Protein AF-A0A927NFR0-F1 (afdb_monomer_lite)

Radius of gyration: 23.91 Å; chains: 1; bounding box: 64×28×73 Å

Structure (mmCIF, N/CA/C/O backbone):
data_AF-A0A927NFR0-F1
#
_entry.id   AF-A0A927NFR0-F1
#
loop_
_atom_site.group_PDB
_atom_site.id
_atom_site.type_symbol
_atom_site.label_atom_id
_atom_site.label_alt_id
_atom_site.label_comp_id
_atom_site.label_asym_id
_atom_site.label_entity_id
_atom_site.label_seq_id
_atom_site.pdbx_PDB_ins_code
_atom_site.Cartn_x
_atom_site.Cartn_y
_atom_site.Cartn_z
_atom_site.occupancy
_atom_site.B_iso_or_equiv
_atom_site.auth_seq_id
_atom_site.auth_comp_id
_atom_site.auth_asym_id
_atom_site.auth_atom_id
_atom_site.pdbx_PDB_model_num
ATOM 1 N N . MET A 1 1 ? -13.713 1.793 37.364 1.00 51.94 1 MET A N 1
ATOM 2 C CA . MET A 1 1 ? -14.124 2.594 36.180 1.00 51.94 1 MET A CA 1
ATOM 3 C C . MET A 1 1 ? -12.970 3.256 35.394 1.00 51.94 1 MET A C 1
ATOM 5 O O . MET A 1 1 ? -13.223 3.708 34.289 1.00 51.94 1 MET A O 1
ATOM 9 N N . LYS A 1 2 ? -11.715 3.281 35.891 1.00 52.81 2 LYS A N 1
ATOM 10 C CA . LYS A 1 2 ? -10.594 4.086 35.340 1.00 52.81 2 LYS A CA 1
ATOM 11 C C . LYS A 1 2 ? -9.871 3.518 34.092 1.00 52.81 2 LYS A C 1
ATOM 13 O O . LYS A 1 2 ? -9.159 4.266 33.437 1.00 52.81 2 LYS A O 1
ATOM 18 N N . ARG A 1 3 ? -10.044 2.229 33.745 1.00 62.25 3 ARG A N 1
ATOM 19 C CA . ARG A 1 3 ? -9.322 1.569 32.623 1.00 62.25 3 ARG A CA 1
ATOM 20 C C . ARG A 1 3 ? -9.898 1.849 31.222 1.00 62.25 3 ARG A C 1
ATOM 22 O O . ARG A 1 3 ? -9.134 1.986 30.276 1.00 62.25 3 ARG A O 1
ATOM 29 N N . ARG A 1 4 ? -11.221 2.030 31.101 1.00 66.62 4 ARG A N 1
ATOM 30 C CA . ARG A 1 4 ? -11.921 2.238 29.813 1.00 66.62 4 ARG A CA 1
ATOM 31 C C . ARG A 1 4 ? -11.402 3.408 28.948 1.00 66.62 4 ARG A C 1
ATOM 33 O O . ARG A 1 4 ? -11.201 3.188 27.757 1.00 66.62 4 ARG A O 1
ATOM 40 N N . PRO A 1 5 ? -11.140 4.619 29.484 1.00 71.75 5 PRO A N 1
ATOM 41 C CA . PRO A 1 5 ? -10.676 5.737 28.652 1.00 71.75 5 PRO A CA 1
ATOM 42 C C . PRO A 1 5 ? -9.241 5.560 28.132 1.00 71.75 5 PRO A C 1
ATOM 44 O O . PRO A 1 5 ? -8.919 6.054 27.055 1.00 71.75 5 PRO A O 1
ATOM 47 N N . ILE A 1 6 ? -8.387 4.841 28.872 1.00 77.38 6 ILE A N 1
ATOM 48 C CA . ILE A 1 6 ? -7.008 4.546 28.455 1.00 77.38 6 ILE A CA 1
ATOM 49 C C . ILE A 1 6 ? -7.033 3.526 27.311 1.00 77.38 6 ILE A C 1
ATOM 51 O O . ILE A 1 6 ? -6.465 3.779 26.253 1.00 77.38 6 ILE A O 1
ATOM 55 N N . GLU A 1 7 ? -7.791 2.438 27.477 1.00 85.00 7 GLU A N 1
ATOM 56 C CA . GLU A 1 7 ? -7.943 1.400 26.451 1.00 85.00 7 GLU A CA 1
ATOM 57 C C . GLU A 1 7 ? -8.501 1.960 25.135 1.00 85.00 7 GLU A C 1
ATOM 59 O O . GLU A 1 7 ? -7.981 1.653 24.063 1.00 85.00 7 GLU A O 1
ATOM 64 N N . LYS A 1 8 ? -9.519 2.829 25.198 1.00 89.12 8 LYS A N 1
ATOM 65 C CA . LYS A 1 8 ? -10.090 3.482 24.009 1.00 89.12 8 LYS A CA 1
ATOM 66 C C . LYS A 1 8 ? -9.039 4.289 23.242 1.00 89.12 8 LYS A C 1
ATOM 68 O O . LYS A 1 8 ? -8.888 4.098 22.037 1.00 89.12 8 LYS A O 1
ATOM 73 N N . LYS A 1 9 ? -8.272 5.131 23.942 1.00 92.12 9 LYS A N 1
ATOM 74 C CA . LYS A 1 9 ? -7.220 5.963 23.338 1.00 92.12 9 LYS A CA 1
ATOM 75 C C . LYS A 1 9 ? -6.126 5.118 22.678 1.00 92.12 9 LYS A C 1
ATOM 77 O O . LYS A 1 9 ? -5.616 5.487 21.621 1.00 92.12 9 LYS A O 1
ATOM 82 N N . ASP A 1 10 ? -5.770 3.986 23.277 1.00 92.12 10 ASP A N 1
ATOM 83 C CA . ASP A 1 10 ? -4.762 3.084 22.716 1.00 92.12 10 ASP A CA 1
ATOM 84 C C . ASP A 1 10 ? -5.252 2.405 21.432 1.00 92.12 10 ASP A C 1
ATOM 86 O O . ASP A 1 10 ? -4.507 2.335 20.449 1.00 92.12 10 ASP A O 1
ATOM 90 N N . TYR A 1 11 ? -6.514 1.965 21.386 1.00 94.12 11 TYR A N 1
ATOM 91 C CA . TYR A 1 11 ? -7.093 1.428 20.154 1.00 94.12 11 TYR A CA 1
ATOM 92 C C . TYR A 1 11 ? -7.247 2.501 19.066 1.00 94.12 11 TYR A C 1
ATOM 94 O O . TYR A 1 11 ? -6.957 2.220 17.905 1.00 94.12 11 TYR A O 1
ATOM 102 N N . GLU A 1 12 ? -7.628 3.734 19.417 1.00 94.19 12 GLU A N 1
ATOM 103 C CA . GLU A 1 12 ? -7.677 4.859 18.468 1.00 94.19 12 GLU A CA 1
ATOM 104 C C . GLU A 1 12 ? -6.309 5.098 17.825 1.00 94.19 12 GLU A C 1
ATOM 106 O O . GLU A 1 12 ? -6.211 5.182 16.602 1.00 94.19 12 GLU A O 1
ATOM 111 N N . LYS A 1 13 ? -5.237 5.126 18.626 1.00 94.50 13 LYS A N 1
ATOM 112 C CA . LYS A 1 13 ? -3.868 5.283 18.115 1.00 94.50 13 LYS A CA 1
ATOM 113 C C . LYS A 1 13 ? -3.472 4.164 17.159 1.00 94.50 13 LYS A C 1
ATOM 115 O O . LYS A 1 13 ? -2.957 4.454 16.085 1.00 94.50 13 LYS A O 1
ATOM 120 N N . ARG A 1 14 ? -3.724 2.902 17.522 1.00 94.31 14 ARG A N 1
ATOM 121 C CA . ARG A 1 14 ? -3.400 1.745 16.666 1.00 94.31 14 ARG A CA 1
ATOM 122 C C . ARG A 1 14 ? -4.167 1.790 15.347 1.00 94.31 14 ARG A C 1
ATOM 124 O O . ARG A 1 14 ? -3.586 1.550 14.295 1.00 94.31 14 ARG A O 1
ATOM 131 N N . TYR A 1 15 ? -5.448 2.155 15.397 1.00 95.56 15 TYR A N 1
ATOM 132 C CA . TYR A 1 15 ? -6.270 2.314 14.202 1.00 95.56 15 TYR A CA 1
ATOM 133 C C . TYR A 1 15 ? -5.758 3.435 13.290 1.00 95.56 15 TYR A C 1
ATOM 135 O O . TYR A 1 15 ? -5.657 3.258 12.078 1.00 95.56 15 TYR A O 1
ATOM 143 N N . GLN A 1 16 ? -5.404 4.588 13.866 1.00 95.19 16 GLN A N 1
ATOM 144 C CA . GLN A 1 16 ? -4.850 5.704 13.100 1.00 95.19 16 GLN A CA 1
ATOM 145 C C . GLN A 1 16 ? -3.473 5.372 12.521 1.00 95.19 16 GLN A C 1
ATOM 147 O O . GLN A 1 16 ? -3.234 5.702 11.365 1.00 95.19 16 GLN A O 1
ATOM 152 N N . SER A 1 17 ? -2.607 4.690 13.278 1.00 94.62 17 SER A N 1
ATOM 153 C CA . SER A 1 17 ? -1.296 4.237 12.794 1.00 94.62 17 SER A CA 1
ATOM 154 C C . SER A 1 17 ? -1.448 3.371 11.548 1.00 94.62 17 SER A C 1
ATOM 156 O O . SER A 1 17 ? -0.917 3.732 10.509 1.00 94.62 17 SER A O 1
ATOM 158 N N . ALA A 1 18 ? -2.288 2.332 11.600 1.00 95.38 18 ALA A N 1
ATOM 159 C CA . ALA A 1 18 ? -2.524 1.445 10.458 1.00 95.38 18 ALA A CA 1
ATOM 160 C C . ALA A 1 18 ? -3.042 2.180 9.211 1.00 95.38 18 ALA A C 1
ATOM 162 O O . ALA A 1 18 ? -2.732 1.816 8.079 1.00 95.38 18 ALA A O 1
ATOM 163 N N . ARG A 1 19 ? -3.839 3.238 9.400 1.00 95.88 19 ARG A N 1
ATOM 164 C CA . ARG A 1 19 ? -4.272 4.091 8.287 1.00 95.88 19 ARG A CA 1
ATOM 165 C C . ARG A 1 19 ? -3.114 4.911 7.727 1.00 95.88 19 ARG A C 1
ATOM 167 O O . ARG A 1 19 ? -3.016 5.059 6.515 1.00 95.88 19 ARG A O 1
ATOM 174 N N . TRP A 1 20 ? -2.255 5.458 8.577 1.00 95.38 20 TRP A N 1
ATOM 175 C CA . TRP A 1 20 ? -1.071 6.185 8.122 1.00 95.38 20 TRP A CA 1
ATOM 176 C C . TRP A 1 20 ? -0.041 5.279 7.451 1.00 95.38 20 TRP A C 1
ATOM 178 O O . TRP A 1 20 ? 0.594 5.734 6.508 1.00 95.38 20 TRP A O 1
ATOM 188 N N . ASP A 1 21 ? 0.034 4.003 7.824 1.00 94.25 21 ASP A N 1
ATOM 189 C CA . ASP A 1 21 ? 0.899 3.024 7.157 1.00 94.25 21 ASP A CA 1
ATOM 190 C C . ASP A 1 21 ? 0.508 2.835 5.677 1.00 94.25 21 ASP A C 1
ATOM 192 O O . ASP A 1 21 ? 1.374 2.817 4.807 1.00 94.25 21 ASP A O 1
ATOM 196 N N . ILE A 1 22 ? -0.795 2.824 5.350 1.00 94.88 22 ILE A N 1
ATOM 197 C CA . ILE A 1 22 ? -1.258 2.819 3.946 1.00 94.88 22 ILE A CA 1
ATOM 198 C C . ILE A 1 22 ? -0.803 4.086 3.213 1.00 94.88 22 ILE A C 1
ATOM 200 O O . ILE A 1 22 ? -0.380 4.027 2.061 1.00 94.88 22 ILE A O 1
ATOM 204 N N . MET A 1 23 ? -0.888 5.247 3.865 1.00 95.25 23 MET A N 1
ATOM 205 C CA . MET A 1 23 ? -0.450 6.505 3.256 1.00 95.25 23 MET A CA 1
ATOM 206 C C . MET A 1 23 ? 1.066 6.531 3.041 1.00 95.25 23 MET A C 1
ATOM 208 O O . MET A 1 23 ? 1.525 7.033 2.019 1.00 95.25 23 MET A O 1
ATOM 212 N N . LEU A 1 24 ? 1.834 5.968 3.975 1.00 93.56 24 LEU A N 1
ATOM 213 C CA . LEU A 1 24 ? 3.278 5.819 3.847 1.00 93.56 24 LEU A CA 1
ATOM 214 C C . LEU A 1 24 ? 3.629 4.948 2.635 1.00 93.56 24 LEU A C 1
ATOM 216 O O . LEU A 1 24 ? 4.439 5.370 1.815 1.00 93.56 24 LEU A O 1
ATOM 220 N N . LEU A 1 25 ? 2.962 3.799 2.468 1.00 93.69 25 LEU A N 1
ATOM 221 C CA . LEU A 1 25 ? 3.124 2.945 1.287 1.00 93.69 25 LEU A CA 1
ATOM 222 C C . LEU A 1 25 ? 2.837 3.710 -0.010 1.00 93.69 25 LEU A C 1
ATOM 224 O O . LEU A 1 25 ? 3.623 3.648 -0.955 1.00 93.69 25 LEU A O 1
ATOM 228 N N . ILE A 1 26 ? 1.728 4.454 -0.060 1.00 94.94 26 ILE A N 1
ATOM 229 C CA . ILE A 1 26 ? 1.360 5.263 -1.229 1.00 94.94 26 ILE A CA 1
ATOM 230 C C . ILE A 1 26 ? 2.443 6.302 -1.524 1.00 94.94 26 ILE A C 1
ATOM 232 O O . ILE A 1 26 ? 2.891 6.401 -2.663 1.00 94.94 26 ILE A O 1
ATOM 236 N N . ALA A 1 27 ? 2.885 7.053 -0.514 1.00 94.00 27 ALA A N 1
ATOM 237 C CA . ALA A 1 27 ? 3.900 8.088 -0.673 1.00 94.00 27 ALA A CA 1
ATOM 238 C C . ALA A 1 27 ? 5.218 7.506 -1.203 1.00 94.00 27 ALA A C 1
ATOM 240 O O . ALA A 1 27 ? 5.761 8.011 -2.184 1.00 94.00 27 ALA A O 1
ATOM 241 N N . LEU A 1 28 ? 5.690 6.404 -0.615 1.00 92.31 28 LEU A N 1
ATOM 242 C CA . LEU A 1 28 ? 6.899 5.712 -1.063 1.00 92.31 28 LEU A CA 1
ATOM 243 C C . LEU A 1 28 ? 6.748 5.168 -2.488 1.00 92.31 28 LEU A C 1
ATOM 245 O O . LEU A 1 28 ? 7.680 5.269 -3.285 1.00 92.31 28 LEU A O 1
ATOM 249 N N . THR A 1 29 ? 5.569 4.659 -2.847 1.00 92.81 29 THR A N 1
ATOM 250 C CA . THR A 1 29 ? 5.279 4.189 -4.210 1.00 92.81 29 THR A CA 1
ATOM 251 C C . THR A 1 29 ? 5.300 5.336 -5.217 1.00 92.81 29 THR A C 1
ATOM 253 O O . THR A 1 29 ? 5.919 5.212 -6.267 1.00 92.81 29 THR A O 1
ATOM 256 N N . VAL A 1 30 ? 4.680 6.475 -4.898 1.00 93.25 30 VAL A N 1
ATOM 257 C CA . VAL A 1 30 ? 4.660 7.659 -5.772 1.00 93.25 30 VAL A CA 1
ATOM 258 C C . VAL A 1 30 ? 6.065 8.225 -5.975 1.00 93.25 30 VAL A C 1
ATOM 260 O O . VAL A 1 30 ? 6.424 8.550 -7.104 1.00 93.25 30 VAL A O 1
ATOM 263 N N . ILE A 1 31 ? 6.874 8.301 -4.913 1.00 91.31 31 ILE A N 1
ATOM 264 C CA . ILE A 1 31 ? 8.274 8.741 -5.005 1.00 91.31 31 ILE A CA 1
ATOM 265 C C . ILE A 1 31 ? 9.056 7.817 -5.946 1.00 91.31 31 ILE A C 1
ATOM 267 O O . ILE A 1 31 ? 9.714 8.296 -6.868 1.00 91.31 31 ILE A O 1
ATOM 271 N N . ASN A 1 32 ? 8.935 6.500 -5.758 1.00 89.94 32 ASN A N 1
ATOM 272 C CA . ASN A 1 32 ? 9.591 5.513 -6.614 1.00 89.94 32 ASN A CA 1
ATOM 273 C C . ASN A 1 32 ? 9.142 5.605 -8.075 1.00 89.94 32 ASN A C 1
ATOM 275 O O . ASN A 1 32 ? 9.977 5.567 -8.973 1.00 89.94 32 ASN A O 1
ATOM 279 N N . LEU A 1 33 ? 7.842 5.774 -8.327 1.00 89.88 33 LEU A N 1
ATOM 280 C CA . LEU A 1 33 ? 7.335 5.971 -9.682 1.00 89.88 33 LEU A CA 1
ATOM 281 C C . LEU A 1 33 ? 7.899 7.238 -10.316 1.00 89.88 33 LEU A C 1
ATOM 283 O O . LEU A 1 33 ? 8.315 7.191 -11.466 1.00 89.88 33 LEU A O 1
ATOM 287 N N . GLY A 1 34 ? 7.948 8.353 -9.584 1.00 88.38 34 GLY A N 1
ATOM 288 C CA . GLY A 1 34 ? 8.541 9.592 -10.084 1.00 88.38 34 GLY A CA 1
ATOM 289 C C . GLY A 1 34 ? 9.995 9.391 -10.510 1.00 88.38 34 GLY A C 1
ATOM 290 O O . GLY A 1 34 ? 10.379 9.789 -11.605 1.00 88.38 34 GLY A O 1
ATOM 291 N N . ILE A 1 35 ? 10.784 8.694 -9.695 1.00 87.38 35 ILE A N 1
ATOM 292 C CA . ILE A 1 35 ? 12.184 8.386 -10.016 1.00 87.38 35 ILE A CA 1
ATOM 293 C C . ILE A 1 35 ? 12.273 7.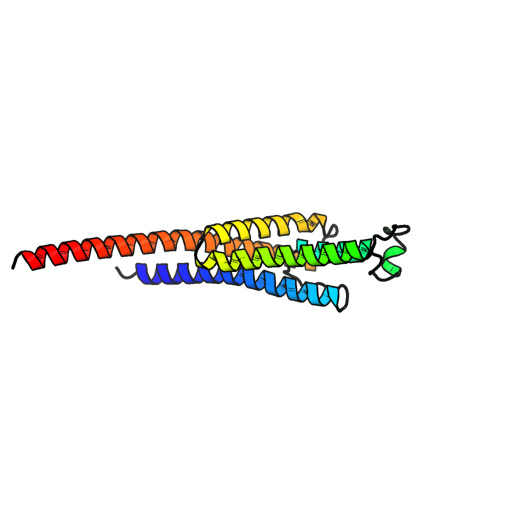491 -11.244 1.00 87.38 35 ILE A C 1
ATOM 295 O O . ILE A 1 35 ? 13.003 7.814 -12.172 1.00 87.38 35 ILE A O 1
ATOM 299 N N . MET A 1 36 ? 11.469 6.430 -11.309 1.00 86.06 36 MET A N 1
ATOM 300 C CA . MET A 1 36 ? 11.443 5.560 -12.481 1.00 86.06 36 MET A CA 1
ATOM 301 C C . MET A 1 36 ? 10.993 6.299 -13.745 1.00 86.06 36 MET A C 1
ATOM 303 O O . MET A 1 36 ? 11.460 5.970 -14.827 1.00 86.06 36 MET A O 1
ATOM 307 N N . LEU A 1 37 ? 10.093 7.277 -13.658 1.00 85.12 37 LEU A N 1
ATOM 308 C CA . LEU A 1 37 ? 9.601 8.005 -14.829 1.00 85.12 37 LEU A CA 1
ATOM 309 C C . LEU A 1 37 ? 10.573 9.088 -15.317 1.00 85.12 37 LEU A C 1
ATOM 311 O O . LEU A 1 37 ? 10.630 9.329 -16.521 1.00 85.12 37 LEU A O 1
ATOM 315 N N . PHE A 1 38 ? 11.315 9.732 -14.411 1.00 80.88 38 PHE A N 1
ATOM 316 C CA . PHE A 1 38 ? 12.106 10.935 -14.715 1.00 80.88 38 PHE A CA 1
ATOM 317 C C . PHE A 1 38 ? 13.618 10.789 -14.502 1.00 80.88 38 PHE A C 1
ATOM 319 O O . PHE A 1 38 ? 14.361 11.711 -14.833 1.00 80.88 38 PHE A O 1
ATOM 326 N N . GLY A 1 39 ? 14.084 9.676 -13.943 1.00 71.25 39 GLY A N 1
ATOM 327 C CA . GLY A 1 39 ? 15.485 9.453 -13.603 1.00 71.25 39 GLY A CA 1
ATOM 328 C C . GLY A 1 39 ? 15.927 8.009 -13.825 1.00 71.25 39 GLY A C 1
ATOM 329 O O . GLY A 1 39 ? 15.374 7.282 -14.655 1.00 71.25 39 GLY A O 1
ATOM 330 N N . ASP A 1 40 ? 16.959 7.613 -13.083 1.00 61.41 40 ASP A N 1
ATOM 331 C CA . ASP A 1 40 ? 17.576 6.292 -13.182 1.00 61.41 40 ASP A CA 1
ATOM 332 C C . ASP A 1 40 ? 16.636 5.162 -12.731 1.00 61.41 40 ASP A C 1
ATOM 334 O O . ASP A 1 40 ? 15.659 5.364 -12.009 1.00 61.41 40 ASP A O 1
ATOM 338 N N . ASN A 1 41 ? 16.973 3.920 -13.089 1.00 63.03 41 ASN A N 1
ATOM 339 C CA . ASN A 1 41 ? 16.243 2.712 -12.672 1.00 63.03 41 ASN A CA 1
ATOM 340 C C . ASN A 1 41 ? 16.474 2.338 -11.188 1.00 63.03 41 ASN A C 1
ATOM 342 O O . ASN A 1 41 ? 16.408 1.166 -10.817 1.00 63.03 41 ASN A O 1
ATOM 346 N N . VAL A 1 42 ? 16.775 3.322 -10.338 1.00 58.81 42 VAL A N 1
ATOM 347 C CA . VAL A 1 42 ? 17.017 3.135 -8.907 1.00 58.81 42 VAL A CA 1
ATOM 348 C C . VAL A 1 42 ? 15.677 3.077 -8.182 1.00 58.81 42 VAL A C 1
ATOM 350 O O . VAL A 1 42 ? 14.838 3.967 -8.316 1.00 58.81 42 VAL A O 1
ATOM 353 N N . ARG A 1 43 ? 15.487 2.022 -7.389 1.00 66.69 43 ARG A N 1
ATOM 354 C CA . ARG A 1 43 ? 14.300 1.817 -6.559 1.00 66.69 43 ARG A CA 1
ATOM 355 C C . ARG A 1 43 ? 14.665 1.990 -5.088 1.00 66.69 43 ARG A C 1
ATOM 3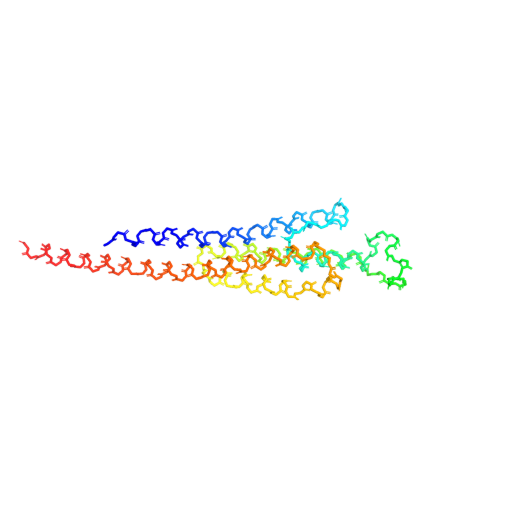57 O O . ARG A 1 43 ? 15.614 1.377 -4.611 1.00 66.69 43 ARG A O 1
ATOM 364 N N . TYR A 1 44 ? 13.883 2.777 -4.363 1.00 62.12 44 TYR A N 1
ATOM 365 C CA . TYR A 1 44 ? 13.876 2.785 -2.907 1.00 62.12 44 TYR A CA 1
ATOM 366 C C . TYR A 1 44 ? 13.047 1.630 -2.353 1.00 62.12 44 TYR A C 1
ATOM 368 O O . TYR A 1 44 ? 11.970 1.305 -2.857 1.00 62.12 44 TYR A O 1
ATOM 376 N N . VAL A 1 45 ? 13.538 1.072 -1.253 1.00 68.88 45 VAL A N 1
ATOM 377 C CA . VAL A 1 45 ? 12.864 0.040 -0.468 1.00 68.88 45 VAL A CA 1
ATOM 378 C C . VAL A 1 45 ? 11.490 0.548 0.014 1.00 68.88 45 VAL A C 1
ATOM 380 O O . VAL A 1 45 ? 11.345 1.715 0.374 1.00 68.88 45 VAL A O 1
ATOM 383 N N . SER A 1 46 ? 10.502 -0.345 0.102 1.00 70.44 46 SER A N 1
ATOM 384 C CA . SER A 1 46 ? 9.167 -0.169 0.710 1.00 70.44 46 SER A CA 1
ATOM 385 C C . SER A 1 46 ? 8.111 0.551 -0.123 1.00 70.44 46 SER A C 1
ATOM 387 O O . SER A 1 46 ? 7.317 1.337 0.392 1.00 70.44 46 SER A O 1
ATOM 389 N N . ALA A 1 47 ? 8.058 0.245 -1.412 1.00 81.12 47 ALA A N 1
ATOM 390 C CA . ALA A 1 47 ? 6.962 0.634 -2.293 1.00 81.12 47 ALA A CA 1
ATOM 391 C C . ALA A 1 47 ? 6.114 -0.575 -2.697 1.00 81.12 47 ALA A C 1
ATOM 393 O O . ALA A 1 47 ? 6.593 -1.708 -2.648 1.00 81.12 47 ALA A O 1
ATOM 394 N N . ALA A 1 48 ? 4.883 -0.316 -3.143 1.00 87.75 48 ALA A N 1
ATOM 395 C CA . ALA A 1 48 ? 4.034 -1.342 -3.728 1.00 87.75 48 ALA A CA 1
ATOM 396 C C . ALA A 1 48 ? 4.702 -1.884 -4.999 1.00 87.75 48 ALA A C 1
ATOM 398 O O . ALA A 1 48 ? 4.973 -1.135 -5.944 1.00 87.75 48 ALA A O 1
ATOM 399 N N . ALA A 1 49 ? 4.982 -3.182 -5.015 1.00 88.31 49 ALA A N 1
ATOM 400 C CA . ALA A 1 49 ? 5.722 -3.843 -6.073 1.00 88.31 49 ALA A CA 1
ATOM 401 C C . ALA A 1 49 ? 4.960 -3.826 -7.397 1.00 88.31 49 ALA A C 1
ATOM 403 O O . ALA A 1 49 ? 5.557 -3.547 -8.436 1.00 88.31 49 ALA A O 1
ATOM 404 N N . ILE A 1 50 ? 3.647 -4.072 -7.386 1.00 91.12 50 ILE A N 1
ATOM 405 C CA . ILE A 1 50 ? 2.852 -4.195 -8.613 1.00 91.12 50 ILE A CA 1
ATOM 406 C C . ILE A 1 50 ? 2.886 -2.895 -9.443 1.00 91.12 50 ILE A C 1
ATOM 408 O O . ILE A 1 50 ? 3.259 -2.973 -10.615 1.00 91.12 50 ILE A O 1
ATOM 412 N N . PRO A 1 51 ? 2.585 -1.695 -8.899 1.00 92.31 51 PRO A N 1
ATOM 413 C CA . PRO A 1 51 ? 2.712 -0.443 -9.651 1.00 92.31 51 PRO A CA 1
ATOM 414 C C . PRO A 1 51 ? 4.097 -0.228 -10.271 1.00 92.31 51 PRO A C 1
ATOM 416 O O . PRO A 1 51 ? 4.191 0.175 -11.429 1.00 92.31 51 PRO A O 1
ATOM 419 N N . LEU A 1 52 ? 5.170 -0.525 -9.531 1.00 89.12 52 LEU A N 1
ATOM 420 C CA . LEU A 1 52 ? 6.538 -0.377 -10.038 1.00 89.12 52 LEU A CA 1
ATOM 421 C C . LEU A 1 52 ? 6.851 -1.384 -11.149 1.00 89.12 52 LEU A C 1
ATOM 423 O O . LEU A 1 52 ? 7.500 -1.041 -12.137 1.00 89.12 52 LEU A O 1
ATOM 427 N N . SER A 1 53 ? 6.333 -2.603 -11.018 1.00 87.81 53 SER A N 1
ATOM 428 C CA . SER A 1 53 ? 6.475 -3.673 -12.009 1.00 87.81 53 SER A CA 1
ATOM 429 C C . SER A 1 53 ? 5.817 -3.313 -13.331 1.00 87.81 53 SER A C 1
ATOM 431 O O . SER A 1 53 ? 6.380 -3.594 -14.381 1.00 87.81 53 SER A O 1
ATOM 433 N N . LEU A 1 54 ? 4.649 -2.666 -13.293 1.00 92.31 54 LEU A N 1
ATOM 434 C CA . LEU A 1 54 ? 3.951 -2.222 -14.501 1.00 92.31 54 LEU A CA 1
ATOM 435 C C . LEU A 1 54 ? 4.793 -1.206 -15.280 1.00 92.31 54 LEU A C 1
ATOM 437 O O . LEU A 1 54 ? 4.940 -1.337 -16.494 1.00 92.31 54 LEU A O 1
ATOM 441 N N . ILE A 1 55 ? 5.404 -0.237 -14.591 1.00 90.94 55 ILE A N 1
ATOM 442 C CA . ILE A 1 55 ? 6.302 0.728 -15.242 1.00 90.94 55 ILE A CA 1
ATOM 443 C C . ILE A 1 55 ? 7.547 0.038 -15.790 1.00 90.94 55 ILE A C 1
ATOM 445 O O . ILE A 1 55 ? 7.922 0.291 -16.935 1.00 90.94 55 ILE A O 1
ATOM 449 N N . ALA A 1 56 ? 8.172 -0.843 -15.004 1.00 87.44 56 ALA A N 1
ATOM 450 C CA . ALA A 1 56 ? 9.343 -1.594 -15.441 1.00 87.44 56 ALA A CA 1
ATOM 451 C C . ALA A 1 56 ? 9.036 -2.425 -16.697 1.00 87.44 56 ALA A C 1
ATOM 453 O O . ALA A 1 56 ? 9.751 -2.326 -17.691 1.00 87.44 56 ALA A O 1
ATOM 454 N N . LEU A 1 57 ? 7.929 -3.170 -16.688 1.00 88.62 57 LEU A N 1
ATOM 455 C CA . LEU A 1 57 ? 7.469 -3.963 -17.823 1.00 88.62 57 LEU A CA 1
ATOM 456 C C . LEU A 1 57 ? 7.197 -3.082 -19.042 1.00 88.62 57 LEU A C 1
ATOM 458 O O . LEU A 1 57 ? 7.665 -3.384 -20.134 1.00 88.62 57 LEU A O 1
ATOM 462 N N . GLY A 1 58 ? 6.486 -1.969 -18.864 1.00 91.12 58 GLY A N 1
ATOM 463 C CA . GLY A 1 58 ? 6.210 -1.037 -19.948 1.00 91.12 58 GLY A CA 1
ATOM 464 C C . GLY A 1 58 ? 7.486 -0.455 -20.568 1.00 91.12 58 GLY A C 1
ATOM 465 O O . GLY A 1 58 ? 7.581 -0.385 -21.793 1.00 91.12 58 GLY A O 1
ATOM 466 N N . LYS A 1 59 ? 8.493 -0.107 -19.753 1.00 89.31 59 LYS A N 1
ATOM 467 C CA . LYS A 1 59 ? 9.801 0.344 -20.254 1.00 89.31 59 LYS A CA 1
ATOM 468 C C . LYS A 1 59 ? 10.522 -0.742 -21.045 1.00 89.31 59 LYS A C 1
ATOM 470 O O . LYS A 1 59 ? 11.017 -0.463 -22.133 1.00 89.31 59 LYS A O 1
ATOM 475 N N . ILE A 1 60 ? 10.572 -1.963 -20.508 1.00 88.25 60 ILE A N 1
ATOM 476 C CA . ILE A 1 60 ? 11.235 -3.104 -21.150 1.00 88.25 60 ILE A CA 1
ATOM 477 C C . ILE A 1 60 ? 10.588 -3.387 -22.506 1.00 88.25 60 ILE A C 1
ATOM 479 O O . ILE A 1 60 ? 11.284 -3.395 -23.519 1.00 88.25 60 ILE A O 1
ATOM 483 N N . MET A 1 61 ? 9.264 -3.551 -22.527 1.00 90.94 61 MET A N 1
ATOM 484 C CA . MET A 1 61 ? 8.520 -3.970 -23.714 1.00 90.94 61 MET A CA 1
ATOM 485 C C . MET A 1 61 ? 8.436 -2.893 -24.799 1.00 90.94 61 MET A C 1
ATOM 487 O O . MET A 1 61 ? 8.231 -3.240 -25.952 1.00 90.94 61 MET A O 1
ATOM 491 N N . CYS A 1 62 ? 8.599 -1.609 -24.465 1.00 91.62 62 CYS A 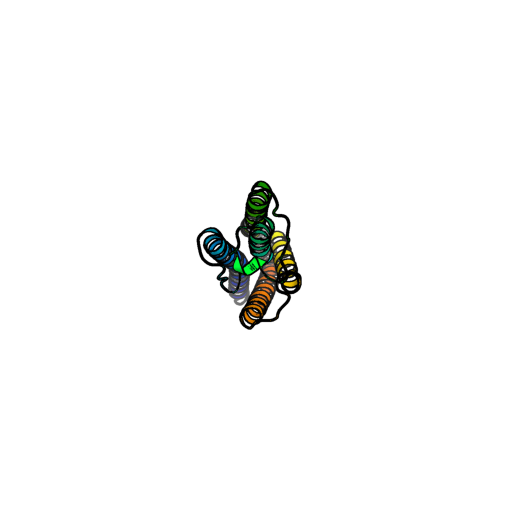N 1
ATOM 492 C CA . CYS A 1 62 ? 8.542 -0.506 -25.437 1.00 91.62 62 CYS A CA 1
ATOM 493 C C . CYS A 1 62 ? 9.927 0.074 -25.775 1.00 91.62 62 CYS A C 1
ATOM 495 O O . CYS A 1 62 ? 10.014 1.206 -26.246 1.00 91.62 62 CYS A O 1
ATOM 497 N N . GLY A 1 63 ? 11.019 -0.640 -25.475 1.00 88.12 63 GLY A N 1
ATOM 498 C CA . GLY A 1 63 ? 12.366 -0.201 -25.864 1.00 88.12 63 GLY A CA 1
ATOM 499 C C . GLY A 1 63 ? 12.879 1.038 -25.122 1.00 88.12 63 GLY A C 1
ATOM 500 O O . GLY A 1 63 ? 13.718 1.760 -25.650 1.00 88.12 63 GLY A O 1
ATOM 501 N N . LYS A 1 64 ? 12.360 1.335 -23.922 1.00 87.62 64 LYS A N 1
ATOM 502 C CA . LYS A 1 64 ? 12.710 2.545 -23.146 1.00 87.62 64 LYS A CA 1
ATOM 503 C C . LYS A 1 64 ? 13.792 2.306 -22.089 1.00 87.62 64 LYS A C 1
ATOM 505 O O . LYS A 1 64 ? 14.042 3.185 -21.264 1.00 87.62 64 LYS A O 1
ATOM 510 N N . MET A 1 65 ? 14.388 1.116 -22.067 1.00 85.56 65 MET A N 1
ATOM 511 C CA . MET A 1 65 ? 15.589 0.831 -21.279 1.00 85.56 65 MET A CA 1
ATOM 512 C C . MET A 1 65 ? 16.843 1.196 -22.081 1.00 85.56 65 MET A C 1
ATOM 514 O O . MET A 1 65 ? 16.778 1.397 -23.291 1.00 85.56 65 MET A O 1
ATOM 518 N N . ASP A 1 66 ? 17.992 1.273 -21.412 1.00 84.62 66 ASP A N 1
ATOM 519 C CA . ASP A 1 66 ? 19.266 1.466 -22.106 1.00 84.62 66 ASP A CA 1
ATOM 520 C C . ASP A 1 66 ? 19.557 0.302 -23.068 1.00 84.62 66 ASP A C 1
ATOM 522 O O . ASP A 1 66 ? 19.240 -0.852 -22.773 1.00 84.62 66 ASP A O 1
ATOM 526 N N . ASN A 1 67 ? 20.207 0.592 -24.198 1.00 82.88 67 ASN A N 1
ATOM 527 C CA . ASN A 1 67 ? 20.495 -0.404 -25.233 1.00 82.88 67 ASN A CA 1
ATOM 528 C C . ASN A 1 67 ? 21.284 -1.609 -24.694 1.00 82.88 67 ASN A C 1
ATOM 530 O O . ASN A 1 67 ? 21.072 -2.725 -25.167 1.00 82.88 67 ASN A O 1
ATOM 534 N N . SER A 1 68 ? 22.141 -1.420 -23.680 1.00 83.56 68 SER A N 1
ATOM 535 C CA . SER A 1 68 ? 22.887 -2.512 -23.036 1.00 83.56 68 SER A CA 1
ATOM 536 C C . SER A 1 68 ? 21.987 -3.565 -22.373 1.00 83.56 68 SER A C 1
ATOM 538 O O . SER A 1 68 ? 22.367 -4.735 -22.302 1.00 83.56 68 SER A O 1
ATOM 540 N N . PHE A 1 69 ? 20.771 -3.193 -21.958 1.00 82.88 69 PHE A N 1
ATOM 541 C CA . PHE A 1 69 ? 19.786 -4.103 -21.366 1.00 82.88 69 PHE A CA 1
ATOM 542 C C . PHE A 1 69 ? 19.298 -5.166 -22.367 1.00 82.88 69 PHE A C 1
ATOM 544 O O . PHE A 1 69 ? 18.987 -6.295 -21.981 1.00 82.88 69 PHE A O 1
ATOM 551 N N . TYR A 1 70 ? 19.274 -4.832 -23.661 1.00 85.25 70 TYR A N 1
ATOM 552 C CA . TYR A 1 70 ? 18.727 -5.680 -24.725 1.00 85.25 70 TYR A CA 1
ATOM 553 C C . TYR A 1 70 ? 19.768 -6.567 -25.419 1.00 85.25 70 TYR A C 1
ATOM 555 O O . TYR A 1 70 ? 19.420 -7.331 -26.308 1.00 85.25 70 TYR A O 1
ATOM 563 N N . VAL A 1 71 ? 21.043 -6.516 -25.027 1.00 82.69 71 VAL A N 1
ATOM 564 C CA . VAL A 1 71 ? 22.117 -7.293 -25.686 1.00 82.69 71 VAL A CA 1
ATOM 565 C C . VAL A 1 71 ? 22.160 -8.760 -25.203 1.00 82.69 71 VAL A C 1
ATOM 567 O O . VAL A 1 71 ? 22.835 -9.591 -25.802 1.00 82.69 71 VAL A O 1
ATOM 570 N N . GLY A 1 72 ? 21.433 -9.102 -24.130 1.00 79.25 72 GLY A N 1
ATOM 571 C CA . GLY A 1 72 ? 21.448 -10.424 -23.483 1.00 79.25 72 GLY A CA 1
ATOM 572 C C . GLY A 1 72 ? 20.133 -11.205 -23.593 1.00 79.25 72 GLY A C 1
ATOM 573 O O . GLY A 1 72 ? 19.648 -11.488 -24.682 1.00 79.25 72 GLY A O 1
ATOM 574 N N . GLN A 1 73 ? 19.539 -11.555 -22.445 1.00 71.88 73 GLN A N 1
ATOM 575 C CA . GLN A 1 73 ? 18.287 -12.332 -22.346 1.00 71.88 73 GLN A CA 1
ATOM 576 C C . GLN A 1 73 ? 17.101 -11.707 -23.108 1.00 71.88 73 GLN A C 1
ATOM 578 O O . GLN A 1 73 ? 16.141 -12.400 -23.432 1.00 71.88 73 GLN A O 1
ATOM 583 N N . TYR A 1 74 ? 17.180 -10.410 -23.397 1.00 79.50 74 TYR A N 1
ATOM 584 C CA . TYR A 1 74 ? 16.161 -9.637 -24.102 1.00 79.50 74 TYR A CA 1
ATOM 585 C C . TYR A 1 74 ? 16.551 -9.301 -25.553 1.00 79.50 74 TYR A C 1
ATOM 587 O O . TYR A 1 74 ? 15.924 -8.441 -26.172 1.00 79.50 74 TYR A O 1
ATOM 595 N N . ALA A 1 75 ? 17.577 -9.959 -26.103 1.00 82.88 75 ALA A N 1
ATOM 596 C CA . ALA A 1 75 ? 17.984 -9.784 -27.493 1.00 82.88 75 ALA A CA 1
ATOM 597 C C . ALA A 1 75 ? 16.891 -10.262 -28.455 1.00 82.88 75 ALA A C 1
ATOM 599 O O . ALA A 1 75 ? 16.377 -11.372 -28.331 1.00 82.88 75 ALA A O 1
ATOM 600 N N . GLY A 1 76 ? 16.547 -9.415 -29.427 1.00 80.38 76 GLY A N 1
ATOM 601 C CA . GLY A 1 76 ? 15.528 -9.722 -30.433 1.00 80.38 76 GLY A CA 1
ATOM 602 C C . GLY A 1 76 ? 14.081 -9.584 -29.951 1.00 80.38 76 GLY A C 1
ATOM 603 O O . GLY A 1 76 ? 13.185 -10.057 -30.643 1.00 80.38 76 GLY A O 1
ATOM 604 N N . ILE A 1 77 ? 13.833 -8.946 -28.799 1.00 87.69 77 ILE A N 1
ATOM 605 C CA . ILE A 1 77 ? 12.473 -8.539 -28.425 1.00 87.69 77 ILE A CA 1
ATOM 606 C C . ILE A 1 77 ? 11.909 -7.589 -29.489 1.00 87.69 77 ILE A C 1
ATOM 608 O O . ILE A 1 77 ? 12.544 -6.599 -29.854 1.00 87.69 77 ILE A O 1
ATOM 612 N N . GLU A 1 78 ? 10.694 -7.876 -29.954 1.00 90.06 78 GLU A N 1
ATOM 613 C CA . GLU A 1 78 ? 9.900 -6.920 -30.720 1.00 90.06 78 GLU A CA 1
ATOM 614 C C . GLU A 1 78 ? 9.280 -5.908 -29.757 1.00 90.06 78 GLU A C 1
ATOM 616 O O . GLU A 1 78 ? 8.567 -6.276 -28.818 1.00 90.06 78 GLU A O 1
ATOM 621 N N . PHE A 1 79 ? 9.574 -4.626 -29.972 1.00 93.25 79 PHE A N 1
ATOM 622 C CA . PHE A 1 79 ? 9.033 -3.573 -29.125 1.00 93.25 79 PHE A CA 1
ATOM 623 C C . PHE A 1 79 ? 7.557 -3.325 -29.429 1.00 93.25 79 PHE A C 1
ATOM 625 O O . PHE A 1 79 ? 7.148 -3.198 -30.582 1.00 93.25 79 PHE A O 1
ATOM 632 N N . LEU A 1 80 ? 6.768 -3.225 -28.364 1.00 93.81 80 LEU A N 1
ATOM 633 C CA . LEU A 1 80 ? 5.379 -2.797 -28.420 1.00 93.81 80 LEU A CA 1
ATOM 634 C C . LEU A 1 80 ? 5.288 -1.292 -28.689 1.00 93.81 80 LEU A C 1
ATOM 636 O O . LEU A 1 80 ? 6.221 -0.528 -28.436 1.00 93.81 80 LEU A O 1
ATOM 640 N N . GLU A 1 81 ? 4.121 -0.865 -29.165 1.00 93.75 81 GLU A N 1
ATOM 641 C CA . GLU A 1 81 ? 3.818 0.548 -29.373 1.00 93.75 81 GLU A CA 1
ATOM 642 C C . GLU A 1 81 ? 3.844 1.341 -28.059 1.00 93.75 81 GLU A C 1
ATOM 644 O O . GLU A 1 81 ? 3.446 0.850 -26.999 1.00 93.75 81 GLU A O 1
ATOM 649 N N . ASP A 1 82 ? 4.194 2.627 -28.146 1.00 91.69 82 ASP A N 1
ATOM 650 C CA . ASP A 1 82 ? 4.231 3.548 -27.002 1.00 91.69 82 ASP A CA 1
ATOM 651 C C . ASP A 1 82 ? 2.901 3.627 -26.229 1.00 91.69 82 ASP A C 1
ATOM 653 O O . ASP A 1 82 ? 2.889 3.900 -25.023 1.00 91.69 82 ASP A O 1
ATOM 657 N N . GLY A 1 83 ? 1.776 3.336 -26.892 1.00 94.31 83 GLY A N 1
ATOM 658 C CA . GLY A 1 83 ? 0.463 3.234 -26.257 1.00 94.31 83 GLY A CA 1
ATOM 659 C C . GLY A 1 83 ? 0.410 2.187 -25.138 1.00 94.31 83 GLY A C 1
ATOM 660 O O . GLY A 1 83 ? -0.262 2.408 -24.129 1.00 94.31 83 GLY A O 1
ATOM 661 N N . PHE A 1 84 ? 1.169 1.092 -25.252 1.00 95.00 84 PHE A N 1
ATOM 662 C CA . PHE A 1 84 ? 1.273 0.080 -24.201 1.00 95.00 84 PHE A CA 1
ATOM 663 C C . PHE A 1 84 ? 1.934 0.648 -22.939 1.00 95.00 84 PHE A C 1
ATOM 665 O O . PHE A 1 84 ? 1.411 0.472 -21.837 1.00 95.00 84 PHE A O 1
ATOM 672 N N . TYR A 1 85 ? 3.039 1.387 -23.087 1.00 93.44 85 TYR A N 1
ATOM 673 C CA . TYR A 1 85 ? 3.716 2.032 -21.958 1.00 93.44 85 TYR A CA 1
ATOM 674 C C . TYR A 1 85 ? 2.806 3.036 -21.245 1.00 93.44 85 TYR A C 1
ATOM 676 O O . TYR A 1 85 ? 2.707 3.028 -20.017 1.00 93.44 85 TYR A O 1
ATOM 684 N N . ILE A 1 86 ? 2.087 3.857 -22.013 1.00 94.81 86 ILE A N 1
ATOM 685 C CA . ILE A 1 86 ? 1.098 4.797 -21.473 1.00 94.81 86 ILE A CA 1
ATOM 686 C C . ILE A 1 86 ? 0.001 4.040 -20.707 1.00 94.81 86 ILE A C 1
ATOM 688 O O . ILE A 1 86 ? -0.358 4.429 -19.594 1.00 94.81 86 ILE A O 1
ATOM 692 N N . GLY A 1 87 ? -0.487 2.923 -21.254 1.00 96.12 87 GLY A N 1
ATOM 693 C CA . GLY A 1 87 ? -1.441 2.042 -20.580 1.00 96.12 87 GLY A CA 1
ATOM 694 C C . GLY A 1 87 ? -0.925 1.511 -19.238 1.00 96.12 87 GLY A C 1
ATOM 695 O O . GLY A 1 87 ? -1.653 1.549 -18.245 1.00 96.12 87 GLY A O 1
ATOM 696 N N . MET A 1 88 ? 0.342 1.088 -19.171 1.00 95.12 88 MET A N 1
ATOM 697 C CA . MET A 1 88 ? 0.975 0.641 -17.923 1.00 95.12 88 MET A CA 1
ATOM 698 C C . MET A 1 88 ? 1.081 1.765 -16.882 1.00 95.12 88 MET A C 1
ATOM 700 O O . MET A 1 88 ? 0.839 1.522 -15.698 1.00 95.12 88 MET A O 1
ATOM 704 N N . ILE A 1 89 ? 1.373 3.001 -17.307 1.00 94.44 89 ILE A N 1
ATOM 705 C CA . ILE A 1 89 ? 1.370 4.178 -16.423 1.00 94.44 89 ILE A CA 1
ATOM 706 C C . ILE A 1 89 ? -0.022 4.399 -15.829 1.00 94.44 89 ILE A C 1
ATOM 708 O O . ILE A 1 89 ? -0.160 4.533 -14.611 1.00 94.44 89 ILE A O 1
ATOM 712 N N . PHE A 1 90 ? -1.067 4.390 -16.659 1.00 96.81 90 PHE A N 1
ATOM 713 C CA . PHE A 1 90 ? -2.438 4.552 -16.174 1.00 96.81 90 PHE A CA 1
ATOM 714 C C . PHE A 1 90 ? -2.865 3.419 -15.238 1.00 96.81 90 PHE A C 1
ATOM 716 O O . PHE A 1 90 ? -3.507 3.688 -14.223 1.00 96.81 90 PHE A O 1
ATOM 723 N N . ALA A 1 91 ? -2.476 2.175 -15.521 1.00 96.56 91 ALA A N 1
ATOM 724 C CA . ALA A 1 91 ? -2.742 1.042 -14.640 1.00 96.56 91 ALA A CA 1
ATOM 725 C C . ALA A 1 91 ? -2.049 1.200 -13.273 1.00 96.56 91 ALA A C 1
ATOM 727 O O . ALA A 1 91 ? -2.686 1.003 -12.235 1.00 96.56 91 ALA A O 1
ATOM 728 N N . ALA A 1 92 ? -0.783 1.632 -13.246 1.00 95.00 92 ALA A N 1
ATOM 729 C CA . ALA A 1 92 ? -0.059 1.907 -12.004 1.00 95.00 92 ALA A CA 1
ATOM 730 C C . ALA A 1 92 ? -0.735 3.022 -11.181 1.00 95.00 92 ALA A C 1
ATOM 732 O O . ALA A 1 92 ? -0.952 2.868 -9.975 1.00 95.00 92 ALA A O 1
ATOM 733 N N . ILE A 1 93 ? -1.143 4.115 -11.838 1.00 96.19 93 ILE A N 1
ATOM 734 C CA . ILE A 1 93 ? -1.882 5.221 -11.208 1.00 96.19 93 ILE A CA 1
ATOM 735 C C . ILE A 1 93 ? -3.238 4.742 -10.673 1.00 96.19 93 ILE A C 1
ATOM 737 O O . ILE A 1 93 ? -3.626 5.117 -9.566 1.00 96.19 93 ILE A O 1
ATOM 741 N N . ALA A 1 94 ? -3.952 3.890 -11.412 1.00 97.56 94 ALA A N 1
ATOM 742 C CA . ALA A 1 94 ? -5.236 3.343 -10.982 1.00 97.56 94 ALA A CA 1
ATOM 743 C C . ALA A 1 94 ? -5.103 2.510 -9.696 1.00 97.56 94 ALA A C 1
ATOM 745 O O . ALA A 1 94 ? -5.907 2.674 -8.778 1.00 97.56 94 ALA A O 1
ATOM 746 N N . ILE A 1 95 ? -4.060 1.679 -9.581 1.00 96.31 95 ILE A N 1
ATOM 747 C CA . ILE A 1 95 ? -3.784 0.898 -8.362 1.00 96.31 95 ILE A CA 1
ATOM 748 C C . ILE A 1 95 ? -3.498 1.822 -7.171 1.00 96.31 95 ILE A C 1
ATOM 750 O O . ILE A 1 95 ? -4.037 1.613 -6.082 1.00 96.31 95 ILE A O 1
ATOM 754 N N . ILE A 1 96 ? -2.718 2.888 -7.368 1.00 96.50 96 ILE A N 1
ATOM 755 C CA . ILE A 1 96 ? -2.504 3.902 -6.323 1.00 96.50 96 ILE A CA 1
ATOM 756 C C . ILE A 1 96 ? -3.822 4.581 -5.936 1.00 96.50 96 ILE A C 1
ATOM 758 O O . ILE A 1 96 ? -4.092 4.776 -4.749 1.00 96.50 96 ILE A O 1
ATOM 762 N N . GLY A 1 97 ? -4.671 4.893 -6.916 1.00 97.38 97 GLY A N 1
ATOM 763 C CA . GLY A 1 97 ? -6.012 5.429 -6.691 1.00 97.38 97 GLY A CA 1
ATOM 764 C C . GLY A 1 97 ? -6.878 4.510 -5.825 1.00 97.38 97 GLY A C 1
ATOM 765 O O . GLY A 1 97 ? -7.571 4.991 -4.928 1.00 97.38 97 GLY A O 1
ATOM 766 N N . ILE A 1 98 ? -6.790 3.190 -6.021 1.00 97.81 98 ILE A N 1
ATOM 767 C CA . ILE A 1 98 ? -7.472 2.195 -5.181 1.00 97.81 98 ILE A CA 1
ATOM 768 C C . ILE A 1 98 ? -6.948 2.254 -3.740 1.00 97.81 98 ILE A C 1
ATOM 770 O O . ILE A 1 98 ? -7.750 2.326 -2.808 1.00 97.81 98 ILE A O 1
ATOM 774 N N . TYR A 1 99 ? -5.628 2.292 -3.530 1.00 96.69 99 TYR A N 1
ATOM 775 C CA . TYR A 1 99 ? -5.061 2.434 -2.183 1.00 96.69 99 TYR A CA 1
ATOM 776 C C . TYR A 1 99 ? -5.485 3.746 -1.501 1.00 96.69 99 TYR A C 1
ATOM 778 O O . TYR A 1 99 ? -5.871 3.732 -0.329 1.00 96.69 99 TYR A O 1
ATOM 786 N N . LEU A 1 100 ? -5.494 4.868 -2.230 1.00 97.50 100 LEU A N 1
ATOM 787 C CA . LEU A 1 100 ? -5.977 6.163 -1.734 1.00 97.50 100 LEU A CA 1
ATOM 788 C C . LEU A 1 100 ? -7.462 6.121 -1.354 1.00 97.50 100 LEU A C 1
ATOM 790 O O . LEU A 1 100 ? -7.851 6.629 -0.297 1.00 97.50 100 LEU A O 1
ATOM 794 N N . LEU A 1 101 ? -8.293 5.486 -2.183 1.00 97.75 101 LEU A N 1
ATOM 795 C CA . LEU A 1 101 ? -9.713 5.294 -1.905 1.00 97.75 101 LEU A CA 1
ATOM 796 C C . LEU A 1 101 ? -9.913 4.465 -0.632 1.00 97.75 101 LEU A C 1
ATOM 798 O O . LEU A 1 101 ? -10.693 4.853 0.238 1.00 97.75 101 LEU A O 1
ATOM 802 N N . LEU A 1 102 ? -9.184 3.357 -0.481 1.00 97.62 102 LEU A N 1
ATOM 803 C CA . LEU A 1 102 ? -9.260 2.505 0.706 1.00 97.62 102 LEU A CA 1
ATOM 804 C C . LEU A 1 102 ? -8.792 3.238 1.967 1.00 97.62 102 LEU A C 1
ATOM 806 O O . LEU A 1 102 ? -9.455 3.158 3.002 1.00 97.62 102 LEU A O 1
ATOM 810 N N . TRP A 1 103 ? -7.717 4.023 1.878 1.00 96.81 103 TRP A N 1
ATOM 811 C CA . TRP A 1 103 ? -7.263 4.889 2.967 1.00 96.81 103 TRP A CA 1
ATOM 812 C C . TRP A 1 103 ? -8.337 5.898 3.406 1.00 96.81 103 TRP A C 1
ATOM 814 O O . TRP A 1 103 ? -8.549 6.126 4.609 1.00 96.81 103 TRP A O 1
ATOM 824 N N . PHE A 1 104 ? -9.026 6.503 2.435 1.00 97.12 104 PHE A N 1
ATOM 825 C CA . PHE A 1 104 ? -10.096 7.460 2.690 1.00 97.12 104 PHE A CA 1
ATOM 826 C C . PHE A 1 104 ? -11.316 6.778 3.323 1.00 97.12 104 PHE A C 1
ATOM 828 O O . PHE A 1 104 ? -11.807 7.229 4.362 1.00 97.12 104 PHE A O 1
ATOM 835 N N . LEU A 1 105 ? -11.764 5.653 2.757 1.00 96.56 105 LEU A N 1
ATOM 836 C CA . LEU A 1 105 ? -12.895 4.868 3.260 1.00 96.56 105 LEU A CA 1
ATOM 837 C C . LEU A 1 105 ? -12.626 4.276 4.648 1.00 96.56 105 LEU A C 1
ATOM 839 O O . LEU A 1 105 ? -13.552 4.180 5.459 1.00 96.56 105 LEU A O 1
ATOM 843 N N . ALA A 1 106 ? -11.367 3.978 4.976 1.00 94.75 106 ALA A N 1
ATOM 844 C CA . ALA A 1 106 ? -10.962 3.514 6.300 1.00 94.75 106 ALA A CA 1
ATOM 845 C C . ALA A 1 106 ? -11.221 4.549 7.411 1.00 94.75 106 ALA A C 1
ATOM 847 O O . ALA A 1 106 ? -11.177 4.203 8.584 1.00 94.75 106 ALA A O 1
ATOM 848 N N . LYS A 1 107 ? -11.559 5.813 7.116 1.00 91.56 107 LYS A N 1
ATOM 849 C CA . LYS A 1 107 ? -12.051 6.741 8.158 1.00 91.56 107 LYS A CA 1
ATOM 850 C C . LYS A 1 107 ? -13.340 6.252 8.813 1.00 91.56 107 LYS A C 1
ATOM 852 O O . LYS A 1 107 ? -13.549 6.485 9.998 1.00 91.56 107 LYS A O 1
ATOM 857 N N . LYS A 1 108 ? -14.206 5.613 8.025 1.00 89.56 108 LYS A N 1
ATOM 858 C CA . LYS A 1 108 ? -15.566 5.241 8.428 1.00 89.56 108 LYS A CA 1
ATOM 859 C C . LYS A 1 108 ? -15.778 3.732 8.454 1.00 89.56 108 LYS A C 1
ATOM 861 O O . LYS A 1 108 ? -16.549 3.237 9.272 1.00 89.56 108 LYS A O 1
ATOM 866 N N . TYR A 1 109 ? -15.108 2.999 7.569 1.00 92.12 109 TYR A N 1
ATOM 867 C CA . TYR A 1 109 ? -15.367 1.584 7.348 1.00 92.12 109 TYR A CA 1
ATOM 868 C C . TYR A 1 109 ? -14.122 0.747 7.627 1.00 92.12 109 TYR A C 1
ATOM 870 O O . TYR A 1 109 ? -13.189 0.713 6.829 1.00 92.12 109 TYR A O 1
ATOM 878 N N . ASN A 1 110 ? -14.162 -0.016 8.721 1.00 91.88 110 ASN A N 1
ATOM 879 C CA . ASN A 1 110 ? -13.122 -0.987 9.080 1.00 91.88 110 ASN A CA 1
ATOM 880 C C . ASN A 1 110 ? -12.811 -1.986 7.951 1.00 91.88 110 ASN A C 1
ATOM 882 O O . ASN A 1 110 ? -11.678 -2.432 7.807 1.00 91.88 110 ASN A O 1
ATOM 886 N N . VAL A 1 111 ? -13.819 -2.320 7.137 1.00 94.75 111 VAL A N 1
ATOM 887 C CA . VAL A 1 111 ? -13.689 -3.231 5.990 1.00 94.75 111 VAL A CA 1
ATOM 888 C C . VAL A 1 111 ? -12.700 -2.697 4.952 1.00 94.75 111 VAL A C 1
ATOM 890 O O . VAL A 1 111 ? -11.978 -3.484 4.353 1.00 94.75 111 VAL A O 1
ATOM 893 N N . ALA A 1 112 ? -12.586 -1.376 4.784 1.00 96.62 112 ALA A N 1
ATOM 894 C CA . ALA A 1 112 ? -11.608 -0.802 3.862 1.00 96.62 112 ALA A CA 1
ATOM 895 C C . ALA A 1 112 ? -10.163 -1.102 4.295 1.00 96.62 112 ALA A C 1
ATOM 897 O O . ALA A 1 112 ? -9.316 -1.367 3.449 1.00 96.62 112 ALA A O 1
ATOM 898 N N . LEU A 1 113 ? -9.897 -1.137 5.607 1.00 95.38 113 LEU A N 1
ATOM 899 C CA . LEU A 1 113 ? -8.586 -1.499 6.147 1.00 95.38 113 LEU A CA 1
ATOM 900 C C . LEU A 1 113 ? -8.276 -2.993 5.936 1.00 95.38 113 LEU A C 1
ATOM 902 O O . LEU A 1 113 ? -7.136 -3.347 5.653 1.00 95.38 113 LEU A O 1
ATOM 906 N N . ILE A 1 114 ? -9.297 -3.856 6.006 1.00 97.06 114 ILE A N 1
ATOM 907 C CA . ILE A 1 114 ? -9.173 -5.289 5.684 1.00 97.06 114 ILE A CA 1
ATOM 908 C C . ILE A 1 114 ? -8.824 -5.478 4.205 1.00 97.06 114 ILE A C 1
ATOM 910 O O . ILE A 1 114 ? -7.885 -6.202 3.889 1.00 97.06 114 ILE A O 1
ATOM 914 N N . ILE A 1 115 ? -9.550 -4.805 3.306 1.00 97.69 115 ILE A N 1
ATOM 915 C CA . ILE A 1 115 ? -9.299 -4.884 1.860 1.00 97.69 115 ILE A CA 1
ATOM 916 C C . ILE A 1 115 ? -7.896 -4.353 1.533 1.00 97.69 115 ILE A C 1
ATOM 918 O O . ILE A 1 115 ? -7.165 -4.998 0.789 1.00 97.69 115 ILE A O 1
ATOM 922 N N . ALA A 1 116 ? -7.483 -3.229 2.128 1.00 96.31 116 ALA A N 1
ATOM 923 C CA . ALA A 1 116 ? -6.134 -2.695 1.945 1.00 96.31 116 ALA A CA 1
ATOM 924 C C . ALA A 1 116 ? -5.054 -3.679 2.417 1.00 96.31 116 ALA A C 1
ATOM 926 O O . ALA A 1 116 ? -4.080 -3.902 1.704 1.00 96.31 116 ALA A O 1
ATOM 927 N N . GLY A 1 117 ? -5.253 -4.317 3.576 1.00 96.38 117 GLY A N 1
ATOM 928 C CA . GLY A 1 117 ? -4.361 -5.369 4.063 1.00 96.38 117 GLY A CA 1
ATOM 929 C C . GLY A 1 117 ? -4.261 -6.552 3.099 1.00 96.38 117 GLY A C 1
ATOM 930 O O . GLY A 1 117 ? -3.162 -7.023 2.830 1.00 96.38 117 GLY A O 1
ATOM 931 N N . ALA A 1 118 ? -5.383 -6.995 2.523 1.00 96.94 118 ALA A N 1
ATOM 932 C CA . ALA A 1 118 ? -5.390 -8.071 1.531 1.00 96.94 118 ALA A CA 1
ATOM 933 C C . ALA A 1 118 ? -4.619 -7.698 0.254 1.00 96.94 118 ALA A C 1
ATOM 935 O O . ALA A 1 118 ? -3.867 -8.523 -0.261 1.00 96.94 118 ALA A O 1
ATOM 936 N N . LEU A 1 119 ? -4.757 -6.458 -0.229 1.00 96.06 119 LEU A N 1
ATOM 937 C CA . LEU A 1 119 ? -3.999 -5.973 -1.387 1.00 96.06 119 LEU A CA 1
ATOM 938 C C . LEU A 1 119 ? -2.497 -5.902 -1.106 1.00 96.06 119 LEU A C 1
ATOM 940 O O . LEU A 1 119 ? -1.710 -6.312 -1.949 1.00 96.06 119 LEU A O 1
ATOM 944 N N . ILE A 1 120 ? -2.100 -5.458 0.087 1.00 94.94 120 ILE A N 1
ATOM 945 C CA . ILE A 1 120 ? -0.690 -5.425 0.500 1.00 94.94 120 ILE A CA 1
ATOM 946 C C . ILE A 1 120 ? -0.107 -6.838 0.592 1.00 94.94 120 ILE A C 1
ATOM 948 O O . ILE A 1 120 ? 1.023 -7.068 0.167 1.00 94.94 120 ILE A O 1
ATOM 952 N N . ILE A 1 121 ? -0.870 -7.802 1.118 1.00 95.12 121 ILE A N 1
ATOM 953 C CA . ILE A 1 121 ? -0.453 -9.210 1.139 1.00 95.12 121 ILE A CA 1
ATOM 954 C C . ILE A 1 121 ? -0.279 -9.727 -0.290 1.00 95.12 121 ILE A C 1
ATOM 956 O O . ILE A 1 121 ? 0.745 -10.335 -0.587 1.00 95.12 121 ILE A O 1
ATOM 960 N N . ALA A 1 122 ? -1.241 -9.465 -1.179 1.00 93.75 122 ALA A N 1
ATOM 961 C CA . ALA A 1 122 ? -1.148 -9.864 -2.580 1.00 93.75 122 ALA A CA 1
ATOM 962 C C . ALA A 1 122 ? 0.073 -9.238 -3.271 1.00 93.75 122 ALA A C 1
ATOM 964 O O . ALA A 1 122 ? 0.819 -9.941 -3.943 1.00 93.75 122 ALA A O 1
ATOM 965 N N . ASP A 1 123 ? 0.322 -7.948 -3.044 1.00 91.94 123 ASP A N 1
ATOM 966 C CA . ASP A 1 123 ? 1.491 -7.231 -3.560 1.00 91.94 123 ASP A CA 1
ATOM 967 C C . ASP A 1 123 ? 2.808 -7.853 -3.064 1.00 91.94 123 ASP A C 1
ATOM 969 O O . ASP A 1 123 ? 3.702 -8.133 -3.861 1.00 91.94 123 ASP A O 1
ATOM 973 N N . THR A 1 124 ? 2.876 -8.198 -1.774 1.00 91.62 124 THR A N 1
ATOM 974 C CA . THR A 1 124 ? 4.030 -8.884 -1.170 1.00 91.62 124 THR A CA 1
ATOM 975 C C . THR A 1 124 ? 4.245 -10.273 -1.781 1.00 91.62 124 THR A C 1
ATOM 977 O O . THR A 1 124 ? 5.373 -10.652 -2.081 1.00 91.62 124 THR A O 1
ATOM 980 N N . VAL A 1 125 ? 3.174 -11.042 -2.002 1.00 90.69 125 VAL A N 1
ATOM 981 C CA . VAL A 1 125 ? 3.247 -12.379 -2.620 1.00 90.69 125 VAL A CA 1
ATOM 982 C C . VAL A 1 125 ? 3.646 -12.304 -4.097 1.00 90.69 125 VAL A C 1
ATOM 984 O O . VAL A 1 125 ? 4.248 -13.246 -4.604 1.00 90.69 125 VAL A O 1
ATOM 987 N N . CYS A 1 126 ? 3.357 -11.198 -4.786 1.00 86.44 126 CYS A N 1
ATOM 988 C CA . CYS A 1 126 ? 3.755 -10.986 -6.177 1.00 86.44 126 CYS A CA 1
ATOM 989 C C . CYS A 1 126 ? 5.251 -10.660 -6.342 1.00 86.44 126 CYS A C 1
ATOM 991 O O . CYS A 1 126 ? 5.806 -10.892 -7.415 1.00 86.44 126 CYS A O 1
ATOM 993 N N . MET A 1 127 ? 5.931 -10.169 -5.301 1.00 86.12 127 MET A N 1
ATOM 994 C CA . MET A 1 127 ? 7.337 -9.751 -5.381 1.00 86.12 127 MET A CA 1
ATOM 995 C C . MET A 1 127 ? 8.326 -10.797 -5.930 1.00 86.12 127 MET A C 1
ATOM 997 O O . MET A 1 127 ? 9.160 -10.393 -6.737 1.00 86.12 127 MET A O 1
ATOM 1001 N N . PRO A 1 128 ? 8.277 -12.106 -5.594 1.00 81.38 128 PRO A N 1
ATOM 1002 C CA . PRO A 1 128 ? 9.205 -13.091 -6.160 1.00 81.38 128 PRO A CA 1
ATOM 1003 C C . PRO A 1 128 ? 9.019 -13.290 -7.670 1.00 81.38 128 PRO A C 1
ATOM 1005 O O . PRO A 1 128 ? 9.961 -13.659 -8.364 1.00 81.38 128 PRO A O 1
ATOM 1008 N N . PHE A 1 129 ? 7.808 -13.056 -8.184 1.00 75.19 129 PHE A N 1
ATOM 1009 C CA . PHE A 1 129 ? 7.508 -13.167 -9.615 1.00 75.19 129 PHE A CA 1
ATOM 1010 C C . PHE A 1 129 ? 8.007 -11.952 -10.399 1.00 75.19 129 PHE A C 1
ATOM 1012 O O . PHE A 1 129 ? 8.280 -12.052 -11.591 1.00 75.19 129 PHE A O 1
ATOM 1019 N N . VAL A 1 130 ? 8.131 -10.810 -9.722 1.00 73.44 130 VAL A N 1
ATOM 1020 C CA . VAL A 1 130 ? 8.654 -9.559 -10.282 1.00 73.44 130 VAL A CA 1
ATOM 1021 C C . VAL A 1 130 ? 10.180 -9.512 -10.182 1.00 73.44 130 VAL A C 1
ATOM 1023 O O . VAL A 1 130 ? 10.854 -9.089 -11.118 1.00 73.44 130 VAL A O 1
ATOM 1026 N N . TYR A 1 131 ? 10.725 -9.945 -9.046 1.00 75.19 131 TYR A N 1
ATOM 1027 C CA . TYR A 1 131 ? 12.146 -9.911 -8.719 1.00 75.19 131 TYR A CA 1
ATOM 1028 C C . TYR A 1 131 ? 12.650 -11.348 -8.520 1.00 75.19 131 TYR A C 1
ATOM 1030 O O . TYR A 1 131 ? 12.693 -11.834 -7.388 1.00 75.19 131 TYR A O 1
ATOM 1038 N N . PRO A 1 132 ? 13.034 -12.050 -9.605 1.00 66.31 132 PRO A N 1
ATOM 1039 C CA . PRO A 1 132 ? 13.391 -13.469 -9.539 1.00 66.31 132 PRO A CA 1
ATOM 1040 C C . PRO A 1 132 ? 14.701 -13.730 -8.781 1.00 66.31 132 PRO A C 1
ATOM 1042 O O . PRO A 1 132 ? 14.956 -14.854 -8.352 1.00 66.31 132 PRO A O 1
ATOM 1045 N N . THR A 1 133 ? 15.529 -12.699 -8.593 1.00 78.00 133 THR A N 1
ATOM 1046 C CA . THR A 1 133 ? 16.797 -12.792 -7.869 1.00 78.00 133 THR A CA 1
ATOM 1047 C C . THR A 1 133 ? 16.664 -12.156 -6.494 1.00 78.00 133 THR A C 1
ATOM 1049 O O . THR A 1 133 ? 16.307 -10.984 -6.373 1.00 78.00 133 THR A O 1
ATOM 1052 N N . PHE A 1 134 ? 17.005 -12.912 -5.452 1.00 76.88 134 PHE A N 1
ATOM 1053 C CA . PHE A 1 134 ? 17.008 -12.396 -4.090 1.00 76.88 134 PHE A CA 1
ATOM 1054 C C . PHE A 1 134 ? 18.202 -11.462 -3.861 1.00 76.88 134 PHE A C 1
ATOM 1056 O O . PHE A 1 134 ? 19.356 -11.873 -3.979 1.00 76.88 134 PHE A O 1
ATOM 1063 N N . THR A 1 135 ? 17.919 -10.209 -3.513 1.00 83.56 135 THR A N 1
ATOM 1064 C CA . THR A 1 135 ? 18.917 -9.187 -3.169 1.00 83.56 135 THR A CA 1
ATOM 1065 C C . THR A 1 135 ? 18.682 -8.664 -1.754 1.00 83.56 135 THR A C 1
ATOM 1067 O O . THR A 1 135 ? 17.620 -8.873 -1.164 1.00 83.56 135 THR A O 1
ATOM 1070 N N . ILE A 1 136 ? 19.670 -7.967 -1.184 1.00 83.31 136 ILE A N 1
ATOM 1071 C CA . ILE A 1 136 ? 19.530 -7.389 0.160 1.00 83.31 136 ILE A CA 1
ATOM 1072 C C . ILE A 1 136 ? 18.420 -6.326 0.223 1.00 83.31 136 ILE A C 1
ATOM 1074 O O . ILE A 1 136 ? 17.701 -6.248 1.215 1.00 83.31 136 ILE A O 1
ATOM 1078 N N . ASP A 1 137 ? 18.209 -5.579 -0.861 1.00 82.62 137 ASP A N 1
ATOM 1079 C CA . ASP A 1 137 ? 17.116 -4.607 -0.967 1.00 82.62 137 ASP A CA 1
ATOM 1080 C C . ASP A 1 137 ? 15.751 -5.303 -0.914 1.00 82.62 137 ASP A C 1
ATOM 1082 O O . ASP A 1 137 ? 14.841 -4.847 -0.221 1.00 82.62 137 ASP A O 1
ATOM 1086 N N . LEU A 1 138 ? 15.633 -6.462 -1.574 1.00 84.00 138 LEU A N 1
ATOM 1087 C CA . LEU A 1 138 ? 14.425 -7.283 -1.541 1.00 84.00 138 LEU A CA 1
ATOM 1088 C C . LEU A 1 138 ? 14.163 -7.856 -0.138 1.00 84.00 138 LEU A C 1
ATOM 1090 O O . LEU A 1 138 ? 13.013 -7.931 0.290 1.00 84.00 138 LEU A O 1
ATOM 1094 N N . PHE A 1 139 ? 15.207 -8.221 0.616 1.00 87.44 139 PHE A N 1
ATOM 1095 C CA . PHE A 1 139 ? 15.052 -8.620 2.020 1.00 87.44 139 PHE A CA 1
ATOM 1096 C C . PHE A 1 139 ? 14.421 -7.501 2.859 1.00 87.44 139 PHE A C 1
ATOM 1098 O O . PHE A 1 139 ? 13.461 -7.749 3.594 1.00 87.44 139 PHE A O 1
ATOM 1105 N N . PHE A 1 140 ? 14.931 -6.270 2.741 1.00 88.50 140 PHE A N 1
ATOM 1106 C CA . PHE A 1 140 ? 14.376 -5.135 3.479 1.00 88.50 140 PHE A CA 1
ATOM 1107 C C . PHE A 1 140 ? 12.948 -4.796 3.038 1.00 88.50 140 PHE A C 1
ATOM 1109 O O . PHE A 1 140 ? 12.128 -4.453 3.892 1.00 88.50 140 PHE A O 1
ATOM 1116 N N . ASP A 1 141 ? 12.608 -4.970 1.758 1.00 87.88 141 ASP A N 1
ATOM 1117 C CA . ASP A 1 141 ? 11.225 -4.822 1.296 1.00 87.88 141 ASP A CA 1
ATOM 1118 C C . ASP A 1 141 ? 10.282 -5.792 1.986 1.00 87.88 141 ASP A C 1
ATOM 1120 O O . ASP A 1 141 ? 9.252 -5.364 2.511 1.00 87.88 141 ASP A O 1
ATOM 1124 N N . TYR A 1 142 ? 10.632 -7.082 2.014 1.00 90.56 142 TYR A N 1
ATOM 1125 C CA . TYR A 1 142 ? 9.820 -8.094 2.684 1.00 90.56 142 TYR A CA 1
ATOM 1126 C C . TYR A 1 142 ? 9.683 -7.809 4.173 1.00 90.56 142 TYR A C 1
ATOM 1128 O O . TYR A 1 142 ? 8.589 -7.946 4.720 1.00 90.56 142 TYR A O 1
ATOM 1136 N N . ALA A 1 143 ? 10.765 -7.391 4.835 1.00 92.12 143 ALA A N 1
ATOM 1137 C CA . ALA A 1 143 ? 10.734 -7.059 6.254 1.00 92.12 143 ALA A CA 1
ATOM 1138 C C . ALA A 1 143 ? 9.765 -5.899 6.542 1.00 92.12 143 ALA A C 1
ATOM 1140 O O . ALA A 1 143 ? 8.958 -5.978 7.472 1.00 92.12 143 ALA A O 1
ATOM 1141 N N . ILE A 1 144 ? 9.798 -4.844 5.723 1.00 91.69 144 ILE A N 1
ATOM 1142 C CA . ILE A 1 144 ? 8.932 -3.675 5.907 1.00 91.69 144 ILE A CA 1
ATOM 1143 C C . ILE A 1 144 ? 7.483 -3.991 5.517 1.00 91.69 144 ILE A C 1
ATOM 1145 O O . ILE A 1 144 ? 6.563 -3.588 6.231 1.00 91.69 144 ILE A O 1
ATOM 1149 N N . HIS A 1 145 ? 7.253 -4.793 4.474 1.00 92.44 145 HIS A N 1
ATOM 1150 C CA . HIS A 1 145 ? 5.913 -5.275 4.128 1.00 92.44 145 HIS A CA 1
ATOM 1151 C C . HIS A 1 145 ? 5.325 -6.161 5.227 1.00 92.44 145 HIS A C 1
ATOM 1153 O O . HIS A 1 145 ? 4.176 -5.966 5.618 1.00 92.44 145 HIS A O 1
ATOM 1159 N N . ALA A 1 146 ? 6.113 -7.076 5.799 1.00 93.69 146 ALA A N 1
ATOM 1160 C CA . ALA A 1 146 ? 5.688 -7.896 6.928 1.00 93.69 146 ALA A CA 1
ATOM 1161 C C . ALA A 1 146 ? 5.311 -7.030 8.140 1.00 93.69 146 ALA A C 1
ATOM 1163 O O . ALA A 1 146 ? 4.257 -7.238 8.746 1.00 93.69 146 ALA A O 1
ATOM 1164 N N . LEU A 1 147 ? 6.123 -6.016 8.460 1.00 93.88 147 LEU A N 1
ATOM 1165 C CA . LEU A 1 147 ? 5.822 -5.065 9.529 1.00 93.88 147 LEU A CA 1
ATOM 1166 C C . LEU A 1 147 ? 4.521 -4.301 9.253 1.00 93.88 147 LEU A C 1
ATOM 1168 O O . LEU A 1 147 ? 3.662 -4.223 10.130 1.00 93.88 147 LEU A O 1
ATOM 1172 N N . MET A 1 148 ? 4.332 -3.797 8.034 1.00 93.38 148 MET A N 1
ATOM 1173 C CA . MET A 1 148 ? 3.108 -3.105 7.630 1.00 93.38 148 MET A CA 1
ATOM 1174 C C . MET A 1 148 ? 1.874 -4.016 7.728 1.00 93.38 148 MET A C 1
ATOM 1176 O O . MET A 1 148 ? 0.844 -3.594 8.254 1.00 93.38 148 MET A O 1
ATOM 1180 N N . ILE A 1 149 ? 1.972 -5.280 7.305 1.00 95.38 149 ILE A N 1
ATOM 1181 C CA . ILE A 1 149 ? 0.888 -6.269 7.432 1.00 95.38 149 ILE A CA 1
ATOM 1182 C C . ILE A 1 149 ? 0.520 -6.481 8.907 1.00 95.38 149 ILE A C 1
ATOM 1184 O O . ILE A 1 149 ? -0.664 -6.480 9.255 1.00 95.38 149 ILE A O 1
ATOM 1188 N N . ILE A 1 150 ? 1.514 -6.606 9.792 1.00 96.31 150 ILE A N 1
ATOM 1189 C CA . ILE A 1 150 ? 1.294 -6.743 11.239 1.00 96.31 150 ILE A CA 1
ATOM 1190 C C . ILE A 1 150 ? 0.598 -5.495 11.804 1.00 96.31 150 ILE A C 1
ATOM 1192 O O . ILE A 1 150 ? -0.377 -5.614 12.552 1.00 96.31 150 ILE A O 1
ATOM 1196 N N . MET A 1 151 ? 1.054 -4.297 11.430 1.00 95.69 151 MET A N 1
ATOM 1197 C CA . MET A 1 151 ? 0.465 -3.033 11.886 1.00 95.69 151 MET A CA 1
ATOM 1198 C C . MET A 1 151 ? -0.980 -2.872 11.408 1.00 95.69 151 MET A C 1
ATOM 1200 O O . MET A 1 151 ? -1.857 -2.508 12.197 1.00 95.69 151 MET A O 1
ATOM 1204 N N . ILE A 1 152 ? -1.269 -3.250 10.162 1.00 95.94 152 ILE A N 1
ATOM 1205 C CA . ILE A 1 152 ? -2.629 -3.272 9.620 1.00 95.94 152 ILE A CA 1
ATOM 1206 C C . ILE A 1 152 ? -3.501 -4.280 10.364 1.00 95.94 152 ILE A C 1
ATOM 1208 O O . ILE A 1 152 ? -4.614 -3.929 10.757 1.00 95.94 152 ILE A O 1
ATOM 1212 N N . ALA A 1 153 ? -3.014 -5.493 10.635 1.00 96.62 153 ALA A N 1
ATOM 1213 C CA . ALA A 1 153 ? -3.759 -6.487 11.406 1.00 96.62 153 ALA A CA 1
ATOM 1214 C C . ALA A 1 153 ? -4.108 -5.971 12.816 1.00 96.62 153 ALA A C 1
ATOM 1216 O O . ALA A 1 153 ? -5.253 -6.096 13.269 1.00 96.62 153 ALA A O 1
ATOM 1217 N N . MET A 1 154 ? -3.157 -5.311 13.488 1.00 95.94 154 MET A N 1
ATOM 1218 C CA . MET A 1 154 ? -3.401 -4.645 14.772 1.00 95.94 154 MET A CA 1
ATOM 1219 C C . MET A 1 154 ? -4.414 -3.501 14.654 1.00 95.94 154 MET A C 1
ATOM 1221 O O . MET A 1 154 ? -5.265 -3.349 15.534 1.00 95.94 154 MET A O 1
ATOM 1225 N N . GLY A 1 155 ? -4.358 -2.716 13.577 1.00 95.94 155 GLY A N 1
ATOM 1226 C CA . GLY A 1 155 ? -5.325 -1.664 13.277 1.00 95.94 155 GLY A CA 1
ATOM 1227 C C . GLY A 1 155 ? -6.734 -2.209 13.059 1.00 95.94 155 GLY A C 1
ATOM 1228 O O . GLY A 1 155 ? -7.680 -1.730 13.680 1.00 95.94 155 GLY A O 1
ATOM 1229 N N . VAL A 1 156 ? -6.887 -3.262 12.254 1.00 96.81 156 VAL A N 1
ATOM 1230 C CA . VAL A 1 156 ? -8.173 -3.936 12.012 1.00 96.81 156 VAL A CA 1
ATOM 1231 C C . VAL A 1 156 ? -8.772 -4.412 13.331 1.00 96.81 156 VAL A C 1
ATOM 1233 O O . VAL A 1 156 ? -9.928 -4.097 13.637 1.00 96.81 156 VAL A O 1
ATOM 1236 N N . HIS A 1 157 ? -7.972 -5.103 14.149 1.00 96.12 157 HIS A N 1
ATOM 1237 C CA . HIS A 1 157 ? -8.390 -5.540 15.476 1.00 96.12 157 HIS A CA 1
ATOM 1238 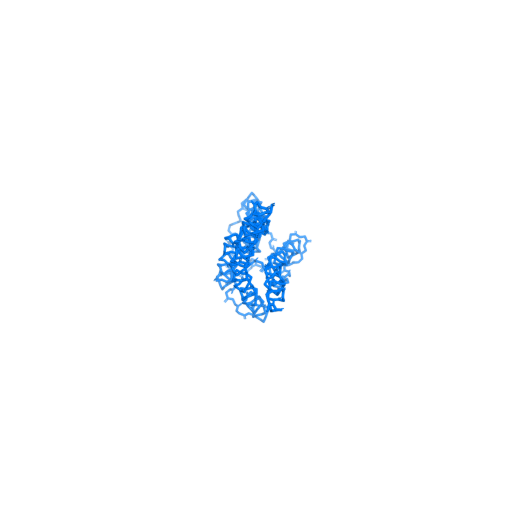C C . HIS A 1 157 ? -8.828 -4.357 16.350 1.00 96.12 157 HIS A C 1
ATOM 1240 O O . HIS A 1 157 ? -9.911 -4.384 16.938 1.00 96.12 157 HIS A O 1
ATOM 1246 N N . ALA A 1 158 ? -8.028 -3.289 16.398 1.00 95.25 158 ALA A N 1
ATOM 1247 C CA . ALA A 1 158 ? -8.340 -2.089 17.161 1.00 95.25 158 ALA A CA 1
ATOM 1248 C C . ALA A 1 158 ? -9.661 -1.443 16.718 1.00 95.25 158 ALA A C 1
ATOM 1250 O O . ALA A 1 158 ? -10.478 -1.087 17.566 1.00 95.25 158 ALA A O 1
ATOM 1251 N N . GLY A 1 159 ? -9.930 -1.368 15.414 1.00 93.81 159 GLY A N 1
ATOM 1252 C CA . GLY A 1 159 ? -11.180 -0.811 14.898 1.00 93.81 159 GLY A CA 1
ATOM 1253 C C . GLY A 1 159 ? -12.421 -1.615 15.314 1.00 93.81 159 GLY A C 1
ATOM 1254 O O . GLY A 1 159 ? -13.444 -1.032 15.680 1.00 93.81 159 GLY A O 1
ATOM 1255 N N . PHE A 1 160 ? -12.329 -2.950 15.373 1.00 94.38 160 PHE A N 1
ATOM 1256 C CA . PHE A 1 160 ? -13.422 -3.779 15.899 1.00 94.38 160 PHE A CA 1
ATOM 1257 C C . PHE A 1 160 ? -13.653 -3.540 17.395 1.00 94.38 160 PHE A C 1
ATOM 1259 O O . PHE A 1 160 ? -14.800 -3.440 17.840 1.00 94.38 160 PHE A O 1
ATOM 1266 N N . ARG A 1 161 ? -12.573 -3.407 18.177 1.00 93.56 161 ARG A N 1
ATOM 1267 C CA . ARG A 1 161 ? -12.656 -3.101 19.613 1.00 93.56 161 ARG A CA 1
ATOM 1268 C C . ARG A 1 161 ? -13.249 -1.714 19.863 1.00 93.56 161 ARG A C 1
ATOM 1270 O O . ARG A 1 161 ? -14.098 -1.589 20.741 1.00 93.56 161 ARG A O 1
ATOM 1277 N N . LEU A 1 162 ? -12.881 -0.708 19.068 1.00 93.62 162 LEU A N 1
ATOM 1278 C CA . LEU A 1 162 ? -13.444 0.643 19.158 1.00 93.62 162 LEU A CA 1
ATOM 1279 C C . LEU A 1 162 ? -14.945 0.659 18.910 1.00 93.62 162 LEU A C 1
ATOM 1281 O O . LEU A 1 162 ? -15.680 1.245 19.701 1.00 93.62 162 LEU A O 1
ATOM 1285 N N . LYS A 1 163 ? -15.410 -0.028 17.860 1.00 91.62 163 LYS A N 1
ATOM 1286 C CA . LYS A 1 163 ? -16.842 -0.112 17.555 1.00 91.62 163 LYS A CA 1
ATOM 1287 C C . LYS A 1 163 ? -17.635 -0.686 18.733 1.00 91.62 163 LYS A C 1
ATOM 1289 O O . LYS A 1 163 ? -18.700 -0.171 19.058 1.00 91.62 163 LYS A O 1
ATO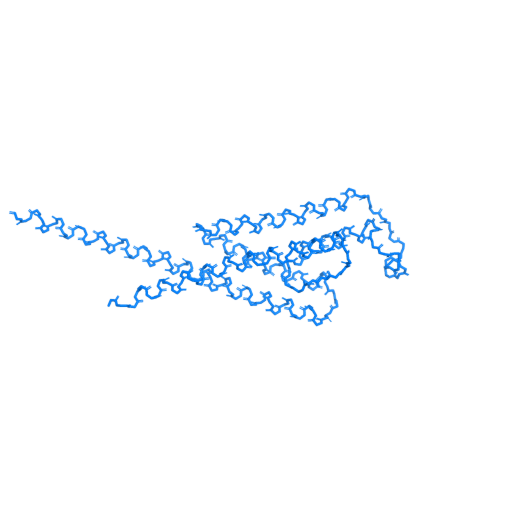M 1294 N N . LYS A 1 164 ? -17.092 -1.712 19.398 1.00 91.81 164 LYS A N 1
ATOM 1295 C CA . LYS A 1 164 ? -17.705 -2.302 20.594 1.00 91.81 164 LYS A CA 1
ATOM 1296 C C . LYS A 1 164 ? -17.717 -1.332 21.780 1.00 91.81 164 LYS A C 1
ATOM 1298 O O . LYS A 1 164 ? -18.760 -1.153 22.392 1.00 91.81 164 LYS A O 1
ATOM 1303 N N . ILE A 1 165 ? -16.588 -0.682 22.076 1.00 90.88 165 ILE A N 1
ATOM 1304 C CA . ILE A 1 165 ? -16.485 0.277 23.191 1.00 90.88 165 ILE A CA 1
ATOM 1305 C C . ILE A 1 165 ? -17.480 1.431 23.019 1.00 90.88 165 ILE A C 1
ATOM 1307 O O . ILE A 1 165 ? -18.139 1.809 23.983 1.00 90.88 165 ILE A O 1
ATOM 1311 N N . ILE A 1 166 ? -17.607 1.974 21.805 1.00 89.81 166 ILE A N 1
ATOM 1312 C CA . ILE A 1 166 ? -18.543 3.068 21.509 1.00 89.81 166 ILE A CA 1
ATOM 1313 C C . ILE A 1 166 ? -19.992 2.614 21.730 1.00 89.81 166 ILE A C 1
ATOM 1315 O O . ILE A 1 166 ? -20.740 3.311 22.411 1.00 89.81 166 ILE A O 1
ATOM 1319 N N . ALA A 1 167 ? -20.363 1.428 21.240 1.00 91.06 167 ALA A N 1
ATOM 1320 C CA . ALA A 1 167 ? -21.702 0.878 21.443 1.00 91.06 167 ALA A CA 1
ATOM 1321 C C . ALA A 1 167 ? -22.026 0.658 22.935 1.00 91.06 167 ALA A C 1
ATOM 1323 O O . ALA A 1 167 ? -23.110 1.016 23.393 1.00 91.06 167 ALA A O 1
ATOM 1324 N N . ASP A 1 168 ? -21.073 0.132 23.712 1.00 90.88 168 ASP A N 1
ATOM 1325 C CA . ASP A 1 168 ? -21.234 -0.067 25.158 1.00 90.88 168 ASP A CA 1
ATOM 1326 C C . ASP A 1 168 ? -21.376 1.279 25.907 1.00 90.88 168 ASP A C 1
ATOM 1328 O O . ASP A 1 168 ? -22.152 1.392 26.859 1.00 90.88 168 ASP A O 1
ATOM 1332 N N . GLU A 1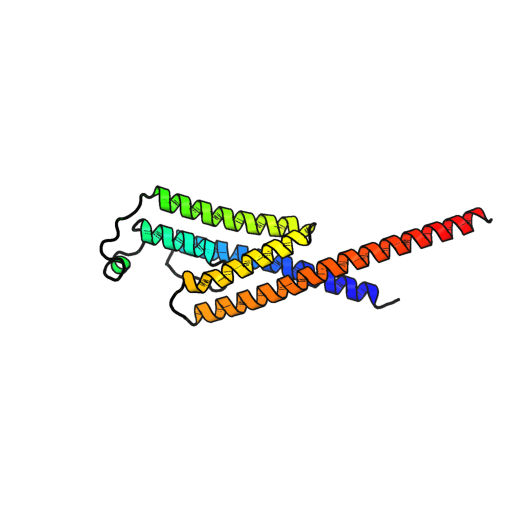 169 ? -20.640 2.319 25.488 1.00 89.25 169 GLU A N 1
ATOM 1333 C CA . GLU A 1 169 ? -20.748 3.679 26.039 1.00 89.25 169 GLU A CA 1
ATOM 1334 C C . GLU A 1 169 ? -22.110 4.322 25.735 1.00 89.25 169 GLU A C 1
ATOM 1336 O O . GLU A 1 169 ? -22.691 4.965 26.612 1.00 89.25 169 GLU A O 1
ATOM 1341 N N . GLU A 1 170 ? -22.626 4.151 24.518 1.00 90.81 170 GLU A N 1
ATOM 1342 C CA . GLU A 1 170 ? -23.945 4.646 24.108 1.00 90.81 170 GLU A CA 1
ATOM 1343 C C . GLU A 1 170 ? -25.073 3.936 24.860 1.00 90.81 170 GLU A C 1
ATOM 1345 O O . GLU A 1 170 ? -25.945 4.601 25.424 1.00 90.81 170 GLU A O 1
ATOM 1350 N N . ALA A 1 171 ? -25.010 2.605 24.966 1.00 90.06 171 ALA A N 1
ATOM 1351 C CA . ALA A 1 171 ? -25.972 1.817 25.731 1.00 90.06 171 ALA A CA 1
ATOM 1352 C C . ALA A 1 171 ? -25.987 2.221 27.214 1.00 90.06 171 ALA A C 1
ATOM 1354 O O . ALA A 1 171 ? -27.048 2.422 27.801 1.00 90.06 171 ALA A O 1
ATOM 1355 N N . PHE A 1 172 ? -24.811 2.416 27.821 1.00 89.31 172 PHE A N 1
ATOM 1356 C CA . PHE A 1 172 ? -24.712 2.866 29.209 1.00 89.31 172 PHE A CA 1
ATOM 1357 C C . PHE A 1 172 ? -25.308 4.268 29.417 1.00 89.31 172 PHE A C 1
ATOM 1359 O O . PHE A 1 172 ? -26.019 4.494 30.399 1.00 89.31 172 PHE A O 1
ATOM 1366 N N . LYS A 1 173 ? -25.055 5.207 28.494 1.00 89.19 173 LYS A N 1
ATOM 1367 C CA . LYS A 1 173 ? -25.647 6.554 28.542 1.00 89.19 173 LYS A CA 1
ATOM 1368 C C . LYS A 1 173 ? -27.170 6.510 28.430 1.00 89.19 173 LYS A C 1
ATOM 1370 O O . LYS A 1 173 ? -27.829 7.198 29.205 1.00 89.19 173 LYS A O 1
ATOM 1375 N N . ALA A 1 174 ? -27.711 5.682 27.536 1.00 89.94 174 ALA A N 1
ATOM 1376 C CA . ALA A 1 174 ? -29.153 5.503 27.381 1.00 89.94 174 ALA A CA 1
ATOM 1377 C C . ALA A 1 174 ? -29.807 5.006 28.685 1.00 89.94 174 ALA A C 1
ATOM 1379 O O . ALA A 1 174 ? -30.774 5.599 29.163 1.00 89.94 174 ALA A O 1
ATOM 1380 N N . THR A 1 175 ? -29.218 3.996 29.332 1.00 90.00 175 THR A N 1
ATOM 1381 C CA . THR A 1 175 ? -29.705 3.478 30.622 1.00 90.00 175 THR A CA 1
ATOM 1382 C C . THR A 1 175 ? -29.687 4.545 31.722 1.00 90.00 175 THR A C 1
ATOM 1384 O O . THR A 1 175 ? -30.641 4.664 32.492 1.00 90.00 175 THR A O 1
ATOM 1387 N N . LEU A 1 176 ? -28.629 5.362 31.791 1.00 87.75 176 LEU A N 1
ATOM 1388 C CA . LEU A 1 176 ? -28.548 6.466 32.753 1.00 87.75 176 LEU A CA 1
ATOM 1389 C C . LEU A 1 176 ? -29.619 7.534 32.514 1.00 87.75 176 LEU A C 1
ATOM 1391 O O . LEU A 1 176 ? -30.201 8.025 33.481 1.00 87.75 176 LEU A O 1
ATOM 1395 N N . THR A 1 177 ? -29.894 7.889 31.255 1.00 87.56 177 THR A N 1
ATOM 1396 C CA . THR A 1 177 ? -30.959 8.849 30.931 1.00 87.56 177 THR A CA 1
ATOM 1397 C C . THR A 1 177 ? -32.329 8.322 31.343 1.00 87.56 177 THR A C 1
ATOM 1399 O O . THR A 1 177 ? -33.053 9.022 32.044 1.00 87.56 177 THR A O 1
ATOM 1402 N N . THR A 1 178 ? -32.638 7.055 31.046 1.00 84.81 178 THR A N 1
ATOM 1403 C CA . THR A 1 178 ? -33.912 6.440 31.440 1.00 84.81 178 THR A CA 1
ATOM 1404 C C . THR A 1 178 ? -34.094 6.420 32.957 1.00 84.81 178 THR A C 1
ATOM 1406 O O . THR A 1 178 ? -35.157 6.791 33.450 1.00 84.81 178 THR A O 1
ATOM 1409 N N . HIS A 1 179 ? -33.060 6.043 33.718 1.00 82.31 179 HIS A N 1
ATOM 1410 C CA . HIS A 1 179 ? -33.134 6.080 35.179 1.00 82.31 179 HIS A CA 1
ATOM 1411 C C . HIS A 1 179 ? -33.320 7.500 35.712 1.00 82.31 179 HIS A C 1
ATOM 1413 O O . HIS A 1 179 ? -34.177 7.719 36.564 1.00 82.31 179 HIS A O 1
ATOM 1419 N N . ARG A 1 180 ? -32.558 8.478 35.209 1.00 84.38 180 ARG A N 1
ATOM 1420 C CA . ARG A 1 180 ? -32.686 9.879 35.633 1.00 84.38 180 ARG A CA 1
ATOM 1421 C C . ARG A 1 180 ? -34.110 10.398 35.428 1.00 84.38 180 ARG A C 1
ATOM 1423 O O . ARG A 1 180 ? -34.664 11.006 36.339 1.00 84.38 180 ARG A O 1
ATOM 1430 N N . ASP A 1 181 ? -34.702 10.127 34.271 1.00 82.56 181 ASP A N 1
ATOM 1431 C CA . ASP A 1 181 ? -36.034 10.624 33.926 1.00 82.56 181 ASP A CA 1
ATOM 1432 C C . ASP A 1 181 ? -37.131 9.926 34.765 1.00 82.56 181 ASP A C 1
ATOM 1434 O O . ASP A 1 181 ? -38.091 10.566 35.195 1.00 82.56 181 ASP A O 1
ATOM 1438 N N . GLN A 1 182 ? -36.944 8.647 35.125 1.00 78.75 182 GLN A N 1
ATOM 1439 C CA . GLN A 1 182 ? -37.810 7.944 36.087 1.00 78.75 182 GLN A CA 1
ATOM 1440 C C . GLN A 1 182 ? -37.774 8.554 37.496 1.00 78.75 182 GLN A C 1
ATOM 1442 O O . GLN A 1 182 ? -38.800 8.578 38.174 1.00 78.75 182 GLN A O 1
ATOM 1447 N N . PHE A 1 183 ? -36.616 9.034 37.959 1.00 74.69 183 PHE A N 1
ATOM 1448 C CA . PHE A 1 183 ? -36.504 9.702 39.261 1.00 74.69 183 PHE A CA 1
ATOM 1449 C C . PHE A 1 183 ? -37.000 11.152 39.228 1.00 74.69 183 PHE A C 1
ATOM 1451 O O . PHE A 1 183 ? -37.500 11.634 40.243 1.00 74.69 183 PHE A O 1
ATOM 1458 N N . ALA A 1 184 ? -36.894 11.836 38.086 1.00 75.25 184 ALA A N 1
ATOM 1459 C CA . ALA A 1 184 ? -37.421 13.186 37.906 1.00 75.25 184 ALA A CA 1
ATOM 1460 C C . ALA A 1 184 ? -38.960 13.221 37.947 1.00 75.25 184 ALA A C 1
ATOM 1462 O O . ALA A 1 184 ? -39.517 14.109 38.577 1.00 75.25 184 ALA A O 1
ATOM 1463 N N . ASN A 1 185 ? -39.636 12.220 37.369 1.00 72.75 185 ASN A N 1
ATOM 1464 C CA . ASN A 1 185 ? -41.106 12.118 37.351 1.00 72.75 185 ASN A CA 1
ATOM 1465 C C . ASN A 1 185 ? -41.733 11.563 38.648 1.00 72.75 185 ASN A C 1
ATOM 1467 O O . ASN A 1 185 ? -42.949 11.400 38.719 1.00 72.75 185 ASN A O 1
ATOM 1471 N N . ARG A 1 186 ? -40.924 11.211 39.656 1.00 71.12 186 ARG A N 1
ATOM 1472 C CA . ARG A 1 186 ? -41.389 10.718 40.970 1.00 71.12 186 ARG A CA 1
ATOM 1473 C C . ARG A 1 186 ? -41.358 11.789 42.071 1.00 71.12 186 ARG A C 1
ATOM 1475 O O . ARG A 1 186 ? -41.576 11.448 43.232 1.00 71.12 186 ARG A O 1
ATOM 1482 N N . ARG A 1 187 ? -41.047 13.039 41.729 1.00 57.69 187 ARG A N 1
ATOM 1483 C CA . ARG A 1 187 ? -41.123 14.212 42.613 1.00 57.69 187 ARG A CA 1
ATOM 1484 C C . ARG A 1 187 ? -42.261 15.110 42.166 1.00 57.69 187 ARG A C 1
ATOM 1486 O O . ARG A 1 187 ? -42.842 15.750 43.062 1.00 57.69 187 ARG A O 1
#

Foldseek 3Di:
DPVLVVLLVVLVVLLVVLLVLLVVQLVLQVVQVVCLVPHDNDHAARHQQQLNLLLVVLCLQQVVDPPVVCPPPNPPRDHDDNVSNVVSNVVSVVVSVLSVVLSVCSVPDLVSLVVNLVSLVVSLVCVCVSPVDDDPSNVRNNVSSVVSSVSSVSSSVSVVVNVVSVVVVVVVVVVVVVVVVVVVVVD

Secondary structure (DSSP, 8-state):
--SHHHHHHHHHHHHHHHHHHHHHHHHHHHHHHHHHHHS-S---SSS-HHHHHHHHHHHHHTT-S-GGGGSSTTTTPPPPPHHHHHHHHHHHHHHHHHHHHHHHHTTT-HHHHHHHHHHHHHHHHHHHHH--S--HHHHHHHHHHHHHHHHHHHHHHHHHHHHHHHHHHHHHHHHHHHHHHHHHTT-

Sequence (187 aa):
MKRRPIEKKDYEKRYQSARWDIMLLIALTVINLGIMLFGDNVRYVSAAAIPLSLIALGKIMCGKMDNSFYVGQYAGIEFLEDGFYIGMIFAAIAIIGIYLLLWFLAKKYNVALIIAGALIIADTVCMPFVYPTFTIDLFFDYAIHALMIIMIAMGVHAGFRLKKIIADEEAFKATLTTHRDQFANRR

pLDDT: mean 88.12, std 9.52, range [51.94, 97.81]